Protein AF-A0AAW7KFJ4-F1 (afdb_monomer)

InterPro domains:
  IPR050893 Sugar Phosphotransferase System (PTS) [PTHR30181] (3-238)

pLDDT: mean 84.65, std 19.29, range [31.16, 98.75]

Structure (mmCIF, N/CA/C/O backbone):
data_AF-A0AAW7KFJ4-F1
#
_entry.id   AF-A0AAW7KFJ4-F1
#
loop_
_atom_site.group_PDB
_atom_site.id
_atom_site.type_symbol
_atom_site.label_atom_id
_atom_site.label_alt_id
_atom_site.label_comp_id
_atom_site.label_asym_id
_atom_site.label_entity_id
_atom_site.label_seq_id
_atom_site.pdbx_PDB_ins_code
_atom_site.Cartn_x
_atom_site.Cartn_y
_atom_site.Cartn_z
_atom_site.occupancy
_atom_site.B_iso_or_equiv
_atom_site.auth_seq_id
_atom_site.auth_comp_id
_atom_site.auth_asym_id
_atom_site.auth_atom_id
_atom_site.pdbx_PDB_model_num
ATOM 1 N N . GLY A 1 1 ? -29.624 30.827 4.873 1.00 72.31 1 GLY A N 1
ATOM 2 C CA . GLY A 1 1 ? -28.831 30.284 5.992 1.00 72.31 1 GLY A CA 1
ATOM 3 C C . GLY A 1 1 ? -29.587 29.202 6.742 1.00 72.31 1 GLY A C 1
ATOM 4 O O . GLY A 1 1 ? -29.337 28.035 6.487 1.00 72.31 1 GLY A O 1
ATOM 5 N N . GLY A 1 2 ? -30.541 29.572 7.608 1.00 89.62 2 GLY A N 1
ATOM 6 C CA . GLY A 1 2 ? -31.240 28.636 8.511 1.00 89.62 2 GLY A CA 1
ATOM 7 C C . GLY A 1 2 ? -31.952 27.457 7.836 1.00 89.62 2 GLY A C 1
ATOM 8 O O . GLY A 1 2 ? -31.728 26.326 8.234 1.00 89.62 2 GLY A O 1
ATOM 9 N N . LEU A 1 3 ? -32.720 27.687 6.763 1.00 86.44 3 LEU A N 1
ATOM 10 C CA . LEU A 1 3 ? -33.411 26.605 6.036 1.00 86.44 3 LEU A CA 1
ATOM 11 C C . LEU A 1 3 ? -32.452 25.569 5.423 1.00 86.44 3 LEU A C 1
ATOM 13 O O . LEU A 1 3 ? -32.723 24.376 5.487 1.00 86.44 3 LEU A O 1
ATOM 17 N N . LEU A 1 4 ? -31.313 26.014 4.880 1.00 85.81 4 LEU A N 1
ATOM 18 C CA . LEU A 1 4 ? -30.267 25.124 4.358 1.00 85.81 4 LEU A CA 1
ATOM 19 C C . LEU A 1 4 ? -29.581 24.336 5.483 1.00 85.81 4 LEU A C 1
ATOM 21 O O . LEU A 1 4 ? -29.295 23.158 5.310 1.00 85.81 4 LEU A O 1
ATOM 25 N N . CYS A 1 5 ? -29.369 24.962 6.646 1.00 88.75 5 CYS A N 1
ATOM 26 C CA . CYS A 1 5 ? -28.844 24.287 7.834 1.00 88.75 5 CYS A CA 1
ATOM 27 C C . CYS A 1 5 ? -29.819 23.211 8.346 1.00 88.75 5 CYS A C 1
ATOM 29 O O . CYS A 1 5 ? -29.424 22.065 8.544 1.00 88.75 5 CYS A O 1
ATOM 31 N N . CYS A 1 6 ? -31.109 23.541 8.468 1.00 89.25 6 CYS A N 1
ATOM 32 C CA . CYS A 1 6 ? -32.145 22.587 8.866 1.00 89.25 6 CYS A CA 1
ATOM 33 C C . CYS A 1 6 ? -32.259 21.422 7.877 1.00 89.25 6 CYS A C 1
ATOM 35 O O . CYS A 1 6 ? -32.354 20.277 8.304 1.00 89.25 6 CYS A O 1
ATOM 37 N N . PHE A 1 7 ? -32.199 21.690 6.570 1.00 90.69 7 PHE A N 1
ATOM 38 C CA . PHE A 1 7 ? -32.187 20.637 5.552 1.00 90.69 7 PHE A CA 1
ATOM 39 C C . PHE A 1 7 ? -30.945 19.740 5.670 1.00 90.69 7 PHE A C 1
ATOM 41 O O . PHE A 1 7 ? -31.055 18.516 5.619 1.00 90.69 7 PHE A O 1
ATOM 48 N N . GLY A 1 8 ? -29.769 20.334 5.890 1.00 88.25 8 GLY A N 1
ATOM 49 C CA . GLY A 1 8 ? -28.528 19.597 6.117 1.00 88.25 8 GLY A CA 1
ATOM 50 C C . GLY A 1 8 ? -28.616 18.644 7.312 1.00 88.25 8 GLY A C 1
ATOM 51 O O . GLY A 1 8 ? -28.279 17.473 7.181 1.00 88.25 8 GLY A O 1
ATOM 52 N N . ILE A 1 9 ? -29.126 19.113 8.451 1.00 88.88 9 ILE A N 1
ATOM 53 C CA . ILE A 1 9 ? -29.227 18.306 9.678 1.00 88.88 9 ILE A CA 1
ATOM 54 C C . ILE A 1 9 ? -30.335 17.249 9.579 1.00 88.88 9 ILE A C 1
ATOM 56 O O . ILE A 1 9 ? -30.145 16.127 10.029 1.00 88.88 9 ILE A O 1
ATOM 60 N N . LEU A 1 10 ? -31.493 17.585 9.004 1.00 91.25 10 LEU A N 1
ATOM 61 C CA . LEU A 1 10 ? -32.662 16.696 9.021 1.00 91.25 10 LEU A CA 1
ATOM 62 C C . LEU A 1 10 ? -32.694 15.688 7.871 1.00 91.25 10 LEU A C 1
ATOM 64 O O . LEU A 1 10 ? -33.361 14.666 7.992 1.00 91.25 10 LEU A O 1
ATOM 68 N N . VAL A 1 11 ? -32.023 15.976 6.753 1.00 90.12 11 VAL A N 1
ATOM 69 C CA . VAL A 1 11 ? -32.073 15.128 5.551 1.00 90.12 11 VAL A CA 1
ATOM 70 C C . VAL A 1 11 ? -30.692 14.605 5.195 1.00 90.12 11 VAL A C 1
ATOM 72 O O . VAL A 1 11 ? -30.512 13.398 5.056 1.00 90.12 11 VAL A O 1
ATOM 75 N N . VAL A 1 12 ? -29.699 15.486 5.064 1.00 89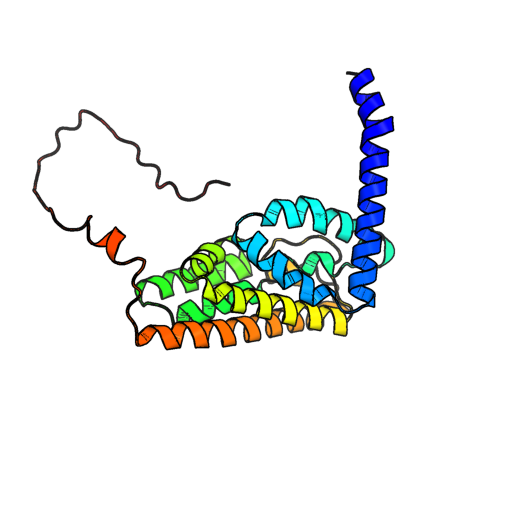.06 12 VAL A N 1
ATOM 76 C CA . VAL A 1 12 ? -28.373 15.080 4.571 1.00 89.06 12 VAL A CA 1
ATOM 77 C C . VAL A 1 12 ? -27.624 14.253 5.616 1.00 89.06 12 VAL A C 1
ATOM 79 O O . VAL A 1 12 ? -27.168 13.161 5.294 1.00 89.06 12 VAL A O 1
ATOM 82 N N . ALA A 1 13 ? -27.552 14.720 6.866 1.00 85.00 13 ALA A N 1
ATOM 83 C CA . ALA A 1 13 ? -26.854 14.024 7.947 1.00 85.00 13 ALA A CA 1
ATOM 84 C C . ALA A 1 13 ? -27.362 12.584 8.181 1.00 85.00 13 ALA A C 1
ATOM 86 O O . ALA A 1 13 ? -26.548 11.669 8.061 1.00 85.00 13 ALA A O 1
ATOM 87 N N . PRO A 1 14 ? -28.671 12.327 8.399 1.00 88.00 14 PRO A N 1
ATOM 88 C CA . PRO A 1 14 ? -29.154 10.960 8.606 1.00 88.00 14 PRO A CA 1
ATOM 89 C C . PRO A 1 14 ? -28.992 10.074 7.364 1.00 88.00 14 PRO A C 1
ATOM 91 O O . PRO A 1 14 ? -28.789 8.868 7.488 1.00 88.00 14 PRO A O 1
ATOM 94 N N . THR A 1 15 ? -29.035 10.652 6.157 1.00 86.25 15 THR A N 1
ATOM 95 C CA . THR A 1 15 ? -28.787 9.892 4.921 1.00 86.25 15 THR A CA 1
ATOM 96 C C . THR A 1 15 ? -27.331 9.431 4.840 1.00 86.25 15 THR A C 1
ATOM 98 O O . THR A 1 15 ? -27.071 8.269 4.535 1.00 86.25 15 THR A O 1
ATOM 101 N N . VAL A 1 16 ? -26.380 10.320 5.141 1.00 84.12 16 VAL A N 1
ATOM 102 C CA . VAL A 1 16 ? -24.945 9.995 5.152 1.00 84.12 16 VAL A CA 1
ATOM 103 C C . VAL A 1 16 ? -24.623 8.990 6.257 1.00 84.12 16 VAL A C 1
ATOM 105 O O . VAL A 1 16 ? -23.872 8.048 6.013 1.00 84.12 16 VAL A O 1
ATOM 108 N N . GLU A 1 17 ? -25.221 9.137 7.439 1.00 83.06 17 GLU A N 1
ATOM 109 C CA . GLU A 1 17 ? -25.043 8.214 8.565 1.00 83.06 17 GLU A CA 1
ATOM 110 C C . GLU A 1 17 ? -25.575 6.815 8.231 1.00 83.06 17 GLU A C 1
ATOM 112 O O . GLU A 1 17 ? -24.863 5.825 8.391 1.00 83.06 17 GLU A O 1
ATOM 117 N N . SER A 1 18 ? -26.779 6.724 7.653 1.00 84.31 18 SER A N 1
ATOM 118 C CA . SER A 1 18 ? -27.342 5.448 7.202 1.00 84.31 18 SER A CA 1
ATOM 119 C C . SER A 1 18 ? -26.484 4.791 6.117 1.00 84.31 18 SER A C 1
ATOM 121 O O . SER A 1 18 ? -26.198 3.596 6.200 1.00 84.31 18 SER A O 1
ATOM 123 N N . ALA A 1 19 ? -26.025 5.557 5.123 1.00 83.38 19 ALA A N 1
ATOM 124 C CA . ALA A 1 19 ? -25.144 5.045 4.075 1.00 83.38 19 ALA A CA 1
ATOM 125 C C . ALA A 1 19 ? -23.806 4.543 4.646 1.00 83.38 19 ALA A C 1
ATOM 127 O O . ALA A 1 19 ? -23.342 3.465 4.277 1.00 83.38 19 ALA A O 1
ATOM 128 N N . SER A 1 20 ? -23.216 5.292 5.580 1.00 79.44 20 SER A N 1
ATOM 129 C CA . SER A 1 20 ? -21.966 4.925 6.256 1.00 79.44 20 SER A CA 1
ATOM 130 C C . SER A 1 20 ? -22.129 3.651 7.079 1.00 79.44 20 SER A C 1
ATOM 132 O O . SER A 1 20 ? -21.286 2.763 6.994 1.00 79.44 20 SER A O 1
ATOM 134 N N . PHE A 1 21 ? -23.245 3.510 7.799 1.00 83.19 21 PHE A N 1
ATOM 135 C CA . PHE A 1 21 ? -23.566 2.294 8.542 1.00 83.19 21 PHE A CA 1
ATOM 136 C C . PHE A 1 21 ? -23.669 1.072 7.619 1.00 83.19 21 PHE A C 1
ATOM 138 O O . PHE A 1 21 ? -23.066 0.037 7.894 1.00 83.19 21 PHE A O 1
ATOM 145 N N . TRP A 1 22 ? -24.371 1.189 6.486 1.00 84.06 22 TRP A N 1
ATOM 146 C CA . TRP A 1 22 ? -24.462 0.105 5.500 1.00 84.06 22 TRP A CA 1
ATOM 147 C C . TRP A 1 22 ? -23.101 -0.283 4.919 1.00 84.06 22 TRP A C 1
ATOM 149 O O . TRP A 1 22 ? -22.792 -1.470 4.806 1.00 84.06 22 TRP A O 1
ATOM 159 N N . LEU A 1 23 ? -22.278 0.706 4.572 1.00 83.44 23 LEU A N 1
ATOM 160 C CA . LEU A 1 23 ? -20.928 0.481 4.059 1.00 83.44 23 LEU A CA 1
ATOM 161 C C . LEU A 1 23 ? -20.013 -0.154 5.109 1.00 83.44 23 LEU A C 1
ATOM 163 O O . LEU A 1 23 ? -19.218 -1.029 4.768 1.00 83.44 23 LEU A O 1
ATOM 167 N N . TYR A 1 24 ? -20.151 0.233 6.377 1.00 81.56 24 TYR A N 1
ATOM 168 C CA . TYR A 1 24 ? -19.439 -0.393 7.485 1.00 81.56 24 TYR A CA 1
ATOM 169 C C . TYR A 1 24 ? -19.829 -1.865 7.625 1.00 81.56 24 TYR A C 1
ATOM 171 O O . TYR A 1 24 ? -18.950 -2.719 7.622 1.00 81.56 24 TYR A O 1
ATOM 179 N N . GLN A 1 25 ? -21.126 -2.185 7.642 1.00 83.38 25 GLN A N 1
ATOM 180 C CA . GLN A 1 25 ? -21.595 -3.575 7.709 1.00 83.38 25 GLN A CA 1
ATOM 181 C C . GLN A 1 25 ? -21.095 -4.412 6.526 1.00 83.38 25 GLN A C 1
ATOM 183 O O . GLN A 1 25 ? -20.636 -5.540 6.703 1.00 83.38 25 GLN A O 1
ATOM 188 N N . PHE A 1 26 ? -21.126 -3.847 5.317 1.00 84.06 26 PHE A N 1
ATOM 189 C CA . PHE A 1 26 ? -20.580 -4.501 4.130 1.00 84.06 26 PHE A CA 1
ATOM 190 C C . PHE A 1 26 ? -19.070 -4.744 4.247 1.00 84.06 26 PHE A C 1
ATOM 192 O O . PHE A 1 26 ? -18.590 -5.835 3.941 1.00 84.06 26 PHE A O 1
ATOM 199 N N . SER A 1 27 ? -18.323 -3.746 4.723 1.00 80.31 27 SER A N 1
ATOM 200 C CA . SER A 1 27 ? -16.894 -3.880 4.981 1.00 80.31 27 SER A CA 1
ATOM 201 C C . SER A 1 27 ? -16.626 -4.974 6.010 1.00 80.31 27 SER A C 1
ATOM 203 O O . SER A 1 27 ? -15.828 -5.861 5.731 1.00 80.31 27 SER A O 1
ATOM 205 N N . SER A 1 28 ? -17.306 -4.955 7.159 1.00 80.88 28 SER A N 1
ATOM 206 C CA . SER A 1 28 ? -17.180 -5.960 8.221 1.00 80.88 28 SER A CA 1
ATOM 207 C C . SER A 1 28 ? -17.441 -7.372 7.700 1.00 80.88 28 SER A C 1
ATOM 209 O O . SER A 1 28 ? -16.627 -8.265 7.929 1.00 80.88 28 SER A O 1
ATOM 211 N N . TRP A 1 29 ? -18.484 -7.554 6.886 1.00 87.50 29 TRP A N 1
ATOM 212 C CA . TRP A 1 29 ? -18.754 -8.826 6.215 1.00 87.50 29 TRP A CA 1
ATOM 213 C C . TRP A 1 29 ? -17.596 -9.279 5.308 1.00 87.50 29 TRP A C 1
ATOM 215 O O . TRP A 1 29 ? -17.225 -10.453 5.330 1.00 87.50 29 TRP A O 1
ATOM 225 N N . LEU A 1 30 ? -16.969 -8.372 4.545 1.00 85.88 30 LEU A N 1
ATOM 226 C CA . LEU A 1 30 ? -15.784 -8.706 3.738 1.00 85.88 30 LEU A CA 1
ATOM 227 C C . LEU A 1 30 ? -14.597 -9.149 4.601 1.00 85.88 30 LEU A C 1
ATOM 229 O O . LEU A 1 30 ? -13.824 -10.011 4.171 1.00 85.88 30 LEU A O 1
ATOM 233 N N . ILE A 1 31 ? -14.431 -8.562 5.791 1.00 82.25 31 ILE A N 1
ATOM 234 C CA . ILE A 1 31 ? -13.374 -8.955 6.730 1.00 82.25 31 ILE A CA 1
ATOM 235 C C . ILE A 1 31 ? -13.638 -10.372 7.232 1.00 82.25 31 ILE A C 1
ATOM 237 O O . ILE A 1 31 ? -12.771 -11.232 7.091 1.00 82.25 31 ILE A O 1
ATOM 241 N N . GLU A 1 32 ? -14.838 -10.620 7.757 1.00 82.31 32 GLU A N 1
ATOM 242 C CA . GLU A 1 32 ? -15.250 -11.912 8.319 1.00 82.31 32 GLU A CA 1
ATOM 243 C C . GLU A 1 32 ? -15.194 -13.036 7.278 1.00 82.31 32 GLU A C 1
ATOM 245 O O . GLU A 1 32 ? -14.750 -14.147 7.569 1.00 82.31 32 GLU A O 1
ATOM 250 N N . ALA A 1 33 ? -15.571 -12.735 6.035 1.00 86.38 33 ALA A N 1
ATOM 251 C CA . ALA A 1 33 ? -15.503 -13.673 4.922 1.00 86.38 33 ALA A CA 1
ATOM 252 C C . ALA A 1 33 ? -14.081 -13.855 4.343 1.00 86.38 33 ALA A C 1
ATOM 254 O O . ALA A 1 33 ? -13.906 -14.643 3.415 1.00 86.38 33 ALA A O 1
ATOM 255 N N . ASN A 1 34 ? -13.060 -13.151 4.857 1.00 84.44 34 ASN A N 1
ATOM 256 C CA . ASN A 1 34 ? -11.692 -13.114 4.314 1.00 84.44 34 ASN A CA 1
ATOM 257 C C . ASN A 1 34 ? -11.617 -12.683 2.832 1.00 84.44 34 ASN A C 1
ATOM 259 O O . ASN A 1 34 ? -10.739 -13.108 2.080 1.00 84.44 34 ASN A O 1
ATOM 263 N N . LEU A 1 35 ? -12.543 -11.822 2.404 1.00 90.38 35 LEU A N 1
ATOM 264 C CA . LEU A 1 35 ? -12.660 -11.337 1.025 1.00 90.38 35 LEU A CA 1
ATOM 265 C C . LEU A 1 35 ? -12.017 -9.962 0.807 1.00 90.38 35 LEU A C 1
ATOM 267 O O . LEU A 1 35 ? -11.867 -9.544 -0.340 1.00 90.38 35 LEU A O 1
ATOM 271 N N . LEU A 1 36 ? -11.581 -9.278 1.872 1.00 90.94 36 LEU A N 1
ATOM 272 C CA . LEU A 1 36 ? -10.839 -8.010 1.793 1.00 90.94 36 LEU A CA 1
ATOM 273 C C . LEU A 1 36 ? -9.692 -7.997 0.763 1.00 90.94 36 LEU A C 1
ATOM 275 O O . LEU A 1 36 ? -9.564 -6.992 0.065 1.00 90.94 36 LEU A O 1
ATOM 279 N N . PRO A 1 37 ? -8.880 -9.061 0.588 1.00 94.19 37 PRO A N 1
ATOM 280 C CA . PRO A 1 37 ? -7.808 -9.051 -0.395 1.00 94.19 37 PRO A CA 1
ATOM 281 C C . PRO A 1 37 ? -8.355 -8.815 -1.805 1.00 94.19 37 PRO A C 1
ATOM 283 O O . PRO A 1 37 ? -7.764 -8.060 -2.568 1.00 94.19 37 PRO A O 1
ATOM 286 N N . LEU A 1 38 ? -9.529 -9.363 -2.138 1.00 93.75 38 LEU A N 1
ATOM 287 C CA . LEU A 1 38 ? -10.139 -9.225 -3.464 1.00 93.75 38 LEU A CA 1
ATOM 288 C C . LEU A 1 38 ? -10.518 -7.780 -3.808 1.00 93.75 38 LEU A C 1
ATOM 290 O O . LEU A 1 38 ? -10.589 -7.440 -4.988 1.00 93.75 38 LEU A O 1
ATOM 294 N N . VAL A 1 39 ? -10.695 -6.908 -2.811 1.00 92.25 39 VAL A N 1
ATOM 295 C CA . VAL A 1 39 ? -10.961 -5.478 -3.032 1.00 92.25 39 VAL A CA 1
ATOM 296 C C . VAL A 1 39 ? -9.831 -4.824 -3.836 1.00 92.25 39 VAL A C 1
ATOM 298 O O . VAL A 1 39 ? -10.093 -3.928 -4.640 1.00 92.25 39 VAL A O 1
ATOM 301 N N . HIS A 1 40 ? -8.590 -5.317 -3.723 1.00 96.06 40 HIS A N 1
ATOM 302 C CA . HIS A 1 40 ? -7.440 -4.792 -4.470 1.00 96.06 40 HIS A CA 1
ATOM 303 C C . HIS A 1 40 ? -7.548 -4.943 -5.986 1.00 96.06 40 HIS A C 1
ATOM 305 O O . HIS A 1 40 ? -6.915 -4.170 -6.701 1.00 96.06 40 HIS A O 1
ATOM 311 N N . VAL A 1 41 ? -8.392 -5.852 -6.488 1.00 96.00 41 VAL A N 1
ATOM 312 C CA . VAL A 1 41 ? -8.680 -5.961 -7.928 1.00 96.00 41 VAL A CA 1
ATOM 313 C C . VAL A 1 41 ? -9.253 -4.653 -8.480 1.00 96.00 41 VAL A C 1
ATOM 315 O O . VAL A 1 41 ? -8.976 -4.308 -9.625 1.00 96.00 41 VAL A O 1
ATOM 318 N N . PHE A 1 42 ? -9.998 -3.901 -7.665 1.00 93.69 42 PHE A N 1
ATOM 319 C CA . PHE A 1 42 ? -10.554 -2.597 -8.036 1.00 93.69 42 PHE A CA 1
ATOM 320 C C . PHE A 1 42 ? -9.785 -1.433 -7.410 1.00 93.69 42 PHE A C 1
ATOM 322 O O . PHE A 1 42 ? -9.541 -0.429 -8.078 1.00 93.69 42 PHE A O 1
ATOM 329 N N . LEU A 1 43 ? -9.372 -1.571 -6.148 1.00 94.69 43 LEU A N 1
ATOM 330 C CA . LEU A 1 43 ? -8.703 -0.507 -5.399 1.00 94.69 43 LEU A CA 1
ATOM 331 C C . LEU A 1 43 ? -7.377 -0.106 -6.051 1.00 94.69 43 LEU A C 1
ATOM 333 O O . LEU A 1 43 ? -7.131 1.085 -6.221 1.00 94.69 43 LEU A O 1
ATOM 337 N N . GLU A 1 44 ? -6.541 -1.066 -6.460 1.00 96.88 44 GLU A N 1
ATOM 338 C CA . GLU A 1 44 ? -5.228 -0.752 -7.040 1.00 96.88 44 GLU A CA 1
ATOM 339 C C . GLU A 1 44 ? -5.342 -0.039 -8.400 1.00 96.88 44 GLU A C 1
ATOM 341 O O . GLU A 1 44 ? -4.704 1.006 -8.561 1.00 96.88 44 GLU A O 1
ATOM 346 N N . PRO A 1 45 ? -6.186 -0.493 -9.356 1.00 95.56 45 PRO A N 1
ATOM 347 C CA . PRO A 1 45 ? -6.434 0.262 -10.579 1.00 95.56 45 PRO A CA 1
ATOM 348 C C . PRO A 1 45 ? -6.947 1.679 -10.348 1.00 95.56 45 PRO A C 1
ATOM 350 O O . PRO A 1 45 ? -6.400 2.625 -10.909 1.00 95.56 45 PRO A O 1
ATOM 353 N N . LEU A 1 46 ? -7.968 1.844 -9.507 1.00 96.19 46 LEU A N 1
ATOM 354 C CA . LEU A 1 46 ? -8.555 3.156 -9.245 1.00 96.19 46 LEU A CA 1
ATOM 355 C C . LEU A 1 46 ? -7.552 4.108 -8.583 1.00 96.19 46 LEU A C 1
ATOM 357 O O . LEU A 1 46 ? -7.462 5.269 -8.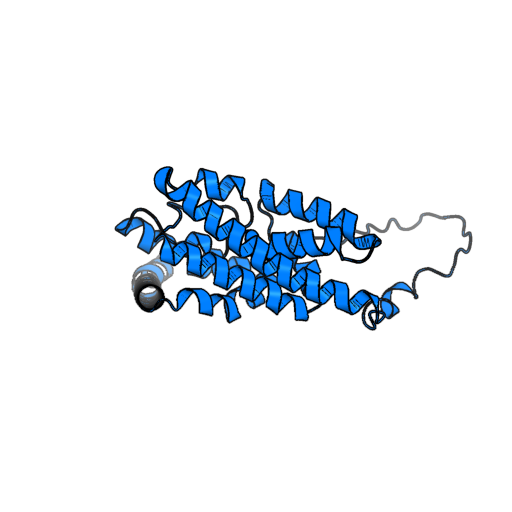977 1.00 96.19 46 LEU A O 1
ATOM 361 N N . LYS A 1 47 ? -6.754 3.611 -7.632 1.00 94.88 47 LYS A N 1
ATOM 362 C CA . LYS A 1 47 ? -5.698 4.384 -6.968 1.00 94.88 47 LYS A CA 1
ATOM 363 C C . LYS A 1 47 ? -4.695 4.950 -7.976 1.00 94.88 47 LYS A C 1
ATOM 365 O O . LYS A 1 47 ? -4.471 6.157 -7.986 1.00 94.88 47 LYS A O 1
ATOM 370 N N . VAL A 1 48 ? -4.152 4.099 -8.852 1.00 95.88 48 VAL A N 1
ATOM 371 C CA . VAL A 1 48 ? -3.185 4.495 -9.896 1.00 95.88 48 VAL A CA 1
ATOM 372 C C . VAL A 1 48 ? -3.817 5.407 -10.953 1.00 95.88 48 VAL A C 1
ATOM 374 O O . VAL A 1 48 ? -3.134 6.257 -11.517 1.00 95.88 48 VAL A O 1
ATOM 377 N N . LEU A 1 49 ? -5.125 5.279 -11.196 1.00 94.88 49 LEU A N 1
ATOM 378 C CA . LEU A 1 49 ? -5.915 6.196 -12.026 1.00 94.88 49 LEU A CA 1
ATOM 379 C C . LEU A 1 49 ? -6.317 7.488 -11.289 1.00 94.88 49 LEU A C 1
ATOM 381 O O . LEU A 1 49 ? -7.226 8.185 -11.730 1.00 94.88 49 LEU A O 1
ATOM 385 N N . PHE A 1 50 ? -5.631 7.822 -10.192 1.00 93.81 50 PHE A N 1
ATOM 386 C CA . PHE A 1 50 ? -5.794 9.057 -9.420 1.00 93.81 50 PHE A CA 1
ATOM 387 C C . PHE A 1 50 ? -7.137 9.205 -8.680 1.00 93.81 50 PHE A C 1
ATOM 389 O O . PHE A 1 50 ? -7.479 10.293 -8.226 1.00 93.81 50 PHE A O 1
ATOM 396 N N . PHE A 1 51 ? -7.874 8.110 -8.458 1.00 93.44 51 PHE A N 1
ATOM 397 C CA . PHE A 1 51 ? -9.046 8.096 -7.566 1.00 93.44 51 PHE A CA 1
ATOM 398 C C . PHE A 1 51 ? -8.678 7.844 -6.090 1.00 93.44 51 PHE A C 1
ATOM 400 O O . PHE A 1 51 ? -9.564 7.619 -5.264 1.00 93.44 51 PHE A O 1
ATOM 407 N N . ASN A 1 52 ? -7.387 7.887 -5.744 1.00 93.19 52 ASN A N 1
ATOM 408 C CA . ASN A 1 52 ? -6.872 7.633 -4.393 1.00 93.19 52 ASN A CA 1
ATOM 409 C C . ASN A 1 52 ? -7.529 8.530 -3.331 1.00 93.19 52 ASN A C 1
ATOM 411 O O . ASN A 1 52 ? -8.054 8.010 -2.356 1.00 93.19 52 ASN A O 1
ATOM 415 N N . ASN A 1 53 ? -7.641 9.839 -3.569 1.00 91.50 53 ASN A N 1
ATOM 416 C CA . ASN A 1 53 ? -8.240 10.783 -2.626 1.00 91.50 53 ASN A CA 1
ATOM 417 C C . ASN A 1 53 ? -9.720 10.485 -2.365 1.00 91.50 53 ASN A C 1
ATOM 419 O O . ASN A 1 53 ? -10.174 10.531 -1.222 1.00 91.50 53 ASN A O 1
ATOM 423 N N . ALA A 1 54 ? -10.471 10.135 -3.414 1.00 90.31 54 ALA A N 1
ATOM 424 C CA . ALA A 1 54 ? -11.878 9.766 -3.285 1.00 90.31 54 ALA A CA 1
ATOM 4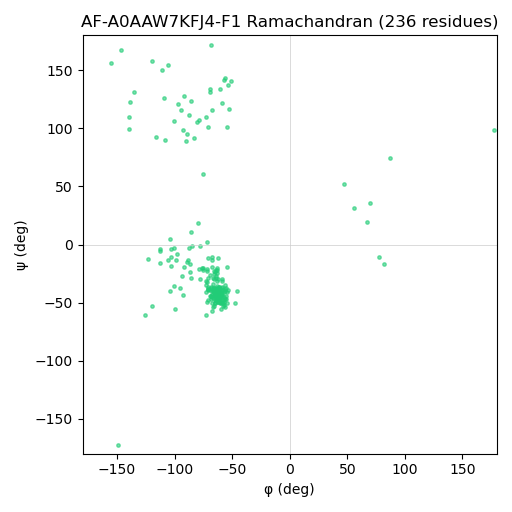25 C C . ALA A 1 54 ? -12.044 8.463 -2.489 1.00 90.31 54 ALA A C 1
ATOM 427 O O . ALA A 1 54 ? -12.917 8.368 -1.631 1.00 90.31 54 A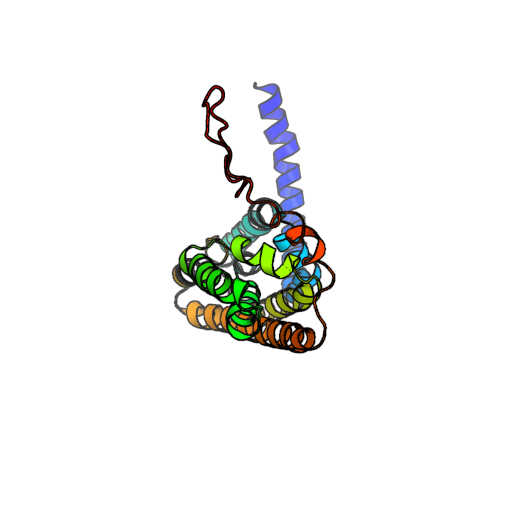LA A O 1
ATOM 428 N N . ILE A 1 55 ? -11.180 7.475 -2.733 1.00 90.69 55 ILE A N 1
ATOM 429 C CA . ILE A 1 55 ? -11.182 6.207 -1.998 1.00 90.69 55 ILE A CA 1
ATOM 430 C C . ILE A 1 55 ? -10.767 6.431 -0.543 1.00 90.69 55 ILE A C 1
ATOM 432 O O . ILE A 1 55 ? -11.459 5.991 0.371 1.00 90.69 55 ILE A O 1
ATOM 436 N N . ASN A 1 56 ? -9.655 7.119 -0.312 1.00 92.19 56 ASN A N 1
ATOM 437 C CA . ASN A 1 56 ? -9.068 7.261 1.008 1.00 92.19 56 ASN A CA 1
ATOM 438 C C . ASN A 1 56 ? -9.896 8.207 1.887 1.00 92.19 56 ASN A C 1
ATOM 440 O O . ASN A 1 56 ? -10.455 7.778 2.895 1.00 92.19 56 ASN A O 1
ATOM 444 N N . HIS A 1 57 ? -10.052 9.470 1.492 1.00 89.94 57 HIS A N 1
ATOM 445 C CA . HIS A 1 57 ? -10.772 10.459 2.297 1.00 89.94 57 HIS A CA 1
ATOM 446 C C . HIS A 1 57 ? -12.294 10.323 2.206 1.00 89.94 57 HIS A C 1
ATOM 448 O O . HIS A 1 57 ? -12.987 10.648 3.167 1.00 89.94 57 HIS A O 1
ATOM 454 N N . GLY A 1 58 ? -12.820 9.842 1.075 1.00 85.19 58 GLY A N 1
ATOM 455 C CA . GLY A 1 58 ? -14.263 9.718 0.858 1.00 85.19 58 GLY A CA 1
ATOM 456 C C . GLY A 1 58 ? -14.885 8.427 1.394 1.00 85.19 58 GLY A C 1
ATOM 457 O O . GLY A 1 58 ? -16.056 8.446 1.763 1.00 85.19 58 GLY A O 1
ATOM 458 N N . LEU A 1 59 ? -14.132 7.321 1.455 1.00 88.25 59 LEU A N 1
ATOM 459 C CA . LEU A 1 59 ? -14.668 6.010 1.840 1.00 88.25 59 LEU A CA 1
ATOM 460 C C . LEU A 1 59 ? -13.901 5.368 3.002 1.00 88.25 59 LEU A C 1
ATOM 462 O O . LEU A 1 59 ? -14.483 5.099 4.051 1.00 88.25 59 LEU A O 1
ATOM 466 N N . LEU A 1 60 ? -12.602 5.112 2.838 1.00 92.12 60 LEU A N 1
ATOM 467 C CA . LEU A 1 60 ? -11.836 4.300 3.789 1.00 92.12 60 LEU A CA 1
ATOM 468 C C . LEU A 1 60 ? -11.598 5.003 5.123 1.00 92.12 60 LEU A C 1
ATOM 470 O O . LEU A 1 60 ? -11.658 4.355 6.163 1.00 92.12 60 LEU A O 1
ATOM 474 N N . THR A 1 61 ? -11.343 6.311 5.114 1.00 92.94 61 THR A N 1
ATOM 475 C CA . THR A 1 61 ? -11.077 7.074 6.337 1.00 92.94 61 THR A CA 1
ATOM 476 C C . THR A 1 61 ? -12.309 7.126 7.249 1.00 92.94 61 THR A C 1
ATOM 478 O O . THR A 1 61 ? -12.173 6.720 8.403 1.00 92.94 61 THR A O 1
ATOM 481 N N . PRO A 1 62 ? -13.511 7.539 6.787 1.00 90.56 62 PRO A N 1
ATOM 482 C CA . PRO A 1 62 ? -14.717 7.507 7.620 1.00 90.56 62 PRO A CA 1
ATOM 483 C C . PRO A 1 62 ? -15.036 6.114 8.178 1.00 90.56 62 PRO A C 1
ATOM 485 O O . PRO A 1 62 ? -15.243 5.966 9.380 1.00 90.56 62 PRO A O 1
ATOM 488 N N . LEU A 1 63 ? -15.001 5.076 7.334 1.00 88.81 63 LEU A N 1
ATOM 489 C CA . LEU A 1 63 ? -15.261 3.696 7.764 1.00 88.81 63 LEU A CA 1
ATOM 490 C C . LEU A 1 63 ? -14.194 3.172 8.730 1.00 88.81 63 LEU A C 1
ATOM 492 O O . LEU A 1 63 ? -14.490 2.432 9.667 1.00 88.81 63 LEU A O 1
ATOM 496 N N . GLY A 1 64 ? -12.938 3.553 8.500 1.00 92.19 64 GLY A N 1
ATOM 497 C CA . GLY A 1 64 ? -11.819 3.191 9.351 1.00 92.19 64 GLY A CA 1
ATOM 498 C C . GLY A 1 64 ? -11.911 3.838 10.726 1.00 92.19 64 GLY A C 1
ATOM 499 O O . GLY A 1 64 ? -11.630 3.166 11.714 1.00 92.19 64 GLY A O 1
ATOM 500 N N . LEU A 1 65 ? -12.346 5.100 10.800 1.00 92.19 65 LEU A N 1
ATOM 501 C CA . LEU A 1 65 ? -12.583 5.806 12.061 1.00 92.19 65 LEU A CA 1
ATOM 502 C C . LEU A 1 65 ? -13.725 5.168 12.851 1.00 92.19 65 LEU A C 1
ATOM 504 O O . LEU A 1 65 ? -13.565 4.942 14.049 1.00 92.19 65 LEU A O 1
ATOM 508 N N . GLU A 1 66 ? -14.825 4.816 12.183 1.00 88.31 66 GLU A N 1
ATOM 509 C CA . GLU A 1 66 ? -15.942 4.105 12.813 1.00 88.31 66 GLU A CA 1
ATOM 510 C C . GLU A 1 66 ? -15.463 2.776 13.414 1.00 88.31 66 GLU A C 1
ATOM 512 O O . GLU A 1 66 ? -15.644 2.525 14.604 1.00 88.31 66 GLU A O 1
ATOM 517 N N . GLY A 1 67 ? -14.737 1.971 12.631 1.00 85.50 67 GLY A N 1
ATOM 518 C CA . GLY A 1 67 ? -14.162 0.715 13.113 1.00 85.50 67 GLY A CA 1
ATOM 519 C C . GLY A 1 67 ? -13.181 0.910 14.271 1.00 85.50 67 GLY A C 1
ATOM 520 O O . GLY A 1 67 ? -13.332 0.288 15.319 1.00 85.50 67 GLY A O 1
ATOM 521 N N . ALA A 1 68 ? -12.217 1.823 14.126 1.00 90.75 68 ALA A N 1
ATOM 522 C CA . ALA A 1 68 ? -11.206 2.087 15.146 1.00 90.75 68 ALA A CA 1
ATOM 523 C C . ALA A 1 68 ? -11.801 2.646 16.448 1.00 90.75 68 ALA A C 1
ATOM 525 O O . ALA A 1 68 ? -11.235 2.406 17.512 1.00 90.75 68 ALA A O 1
ATOM 526 N N . SER A 1 69 ? -12.946 3.334 16.400 1.00 89.50 69 SER A N 1
ATOM 527 C CA . SER A 1 69 ? -13.642 3.790 17.609 1.00 89.50 69 SER A CA 1
ATOM 528 C C . SER A 1 69 ? -14.144 2.628 18.478 1.00 89.50 69 SER A C 1
ATOM 530 O O . SER A 1 69 ? -14.203 2.753 19.700 1.00 89.50 69 SER A O 1
ATOM 532 N N . GLN A 1 70 ? -14.445 1.483 17.857 1.00 85.44 70 GLN A N 1
ATOM 533 C CA . GLN A 1 70 ? -14.977 0.293 18.521 1.00 85.44 70 GLN A CA 1
ATOM 534 C C . GLN A 1 70 ? -13.871 -0.705 18.896 1.00 85.44 70 GLN A C 1
ATOM 536 O O . GLN A 1 70 ? -13.930 -1.325 19.955 1.00 85.44 70 GLN A O 1
ATOM 541 N N . THR A 1 71 ? -12.851 -0.859 18.045 1.00 86.00 71 THR A N 1
ATOM 542 C CA . THR A 1 71 ? -11.803 -1.891 18.179 1.00 86.00 71 THR A CA 1
ATOM 543 C C . THR A 1 71 ? -10.410 -1.339 18.501 1.00 86.00 71 THR A C 1
ATOM 545 O O . THR A 1 71 ? -9.471 -2.115 18.668 1.00 86.00 71 THR A O 1
ATOM 548 N N . GLY A 1 72 ? -10.233 -0.014 18.559 1.00 90.25 72 GLY A N 1
ATOM 549 C CA . GLY A 1 72 ? -8.951 0.671 18.801 1.00 90.25 72 GLY A CA 1
ATOM 550 C C . GLY A 1 72 ? -8.006 0.746 17.590 1.00 90.25 72 GLY A C 1
ATOM 551 O O . GLY A 1 72 ? -7.004 1.466 17.619 1.00 90.25 72 GLY A O 1
ATOM 552 N N . GLN A 1 73 ? -8.313 0.015 16.517 1.00 92.62 73 GLN A N 1
ATOM 553 C CA . GLN A 1 73 ? -7.552 -0.011 15.269 1.00 92.62 73 GLN A CA 1
ATOM 554 C C . GLN A 1 73 ? -8.432 -0.429 14.090 1.00 92.62 73 GLN A C 1
ATOM 556 O O . GLN A 1 73 ? -9.404 -1.159 14.267 1.00 92.62 73 GLN A O 1
ATOM 561 N N . SER A 1 74 ? -8.058 -0.041 12.872 1.00 94.06 74 SER A N 1
ATOM 562 C CA . SER A 1 74 ? -8.739 -0.480 11.655 1.00 94.06 74 SER A CA 1
ATOM 563 C C . SER A 1 74 ? -7.765 -0.886 10.555 1.00 94.06 74 SER A C 1
ATOM 565 O O . SER A 1 74 ? -6.834 -0.153 10.213 1.00 94.06 74 SER A O 1
ATOM 567 N N . ILE A 1 75 ? -8.011 -2.062 9.971 1.00 95.00 75 ILE A N 1
ATOM 568 C CA . ILE A 1 75 ? -7.304 -2.561 8.784 1.00 95.00 75 ILE A CA 1
ATOM 569 C C . ILE A 1 75 ? -7.583 -1.696 7.547 1.00 95.00 75 ILE A C 1
ATOM 571 O O . ILE A 1 75 ? -6.758 -1.636 6.638 1.00 95.00 75 ILE A O 1
ATOM 575 N N . LEU A 1 76 ? -8.710 -0.973 7.517 1.00 94.12 76 LEU A N 1
ATOM 576 C CA . LEU A 1 76 ? -9.089 -0.122 6.384 1.00 94.12 76 LEU A CA 1
ATOM 577 C C . LEU A 1 76 ? -8.079 0.999 6.137 1.00 94.12 76 LEU A C 1
ATOM 579 O O . LEU A 1 76 ? -7.843 1.367 4.988 1.00 94.12 76 LEU A O 1
ATOM 583 N N . PHE A 1 77 ? -7.410 1.471 7.192 1.00 95.75 77 PHE A N 1
ATOM 584 C CA . PHE A 1 77 ? -6.329 2.443 7.065 1.00 95.75 77 PHE A CA 1
ATOM 585 C C . PHE A 1 77 ? -5.088 1.878 6.367 1.00 95.75 77 PHE A C 1
ATOM 587 O O . PHE A 1 77 ? -4.285 2.663 5.878 1.00 95.75 77 PHE A O 1
ATOM 594 N N . LEU A 1 78 ? -4.916 0.553 6.293 1.00 96.56 78 LEU A N 1
ATOM 595 C CA . LEU A 1 78 ? -3.778 -0.100 5.633 1.00 96.56 78 LEU A CA 1
ATOM 596 C C . LEU A 1 78 ? -4.036 -0.445 4.162 1.00 96.56 78 LEU A C 1
ATOM 598 O O . LEU A 1 78 ? -3.072 -0.642 3.424 1.00 96.56 78 LEU A O 1
ATOM 602 N N . LEU A 1 79 ? -5.297 -0.515 3.717 1.00 94.56 79 LEU A N 1
ATOM 603 C CA . LEU A 1 79 ? -5.628 -0.962 2.354 1.00 94.56 79 LEU A CA 1
ATOM 604 C C . LEU A 1 79 ? -5.022 -0.061 1.277 1.00 94.56 79 LEU A C 1
ATOM 606 O O . LEU A 1 79 ? -4.534 -0.528 0.252 1.00 94.56 79 LEU A O 1
ATOM 610 N N . GLU A 1 80 ? -5.052 1.243 1.512 1.00 93.50 80 GLU A N 1
ATOM 611 C CA . GLU A 1 80 ? -4.613 2.237 0.538 1.00 93.50 80 GLU A CA 1
ATOM 612 C C . GLU A 1 80 ? -3.199 2.747 0.845 1.00 93.50 80 GLU A C 1
ATOM 614 O O . GLU A 1 80 ? -2.378 2.908 -0.066 1.00 93.50 80 GLU A O 1
ATOM 619 N N . THR A 1 81 ? -2.877 2.873 2.138 1.00 94.88 81 THR A N 1
ATOM 620 C CA . THR A 1 81 ? -1.604 3.431 2.600 1.00 94.88 81 THR A CA 1
ATOM 621 C C . THR A 1 81 ? -0.423 2.480 2.444 1.00 94.88 81 THR A C 1
ATOM 623 O O . THR A 1 81 ? 0.710 2.954 2.379 1.00 94.88 81 THR A O 1
ATOM 626 N N . ASN A 1 82 ? -0.647 1.163 2.354 1.00 97.56 82 ASN A N 1
ATOM 627 C CA . ASN A 1 82 ? 0.421 0.170 2.239 1.00 97.56 82 ASN A CA 1
ATOM 628 C C . ASN A 1 82 ? 1.393 0.506 1.078 1.00 97.56 82 ASN A C 1
ATOM 630 O O . ASN A 1 82 ? 0.993 0.471 -0.089 1.00 97.56 82 ASN A O 1
ATOM 634 N N . PRO A 1 83 ? 2.686 0.789 1.359 1.00 97.94 83 PRO A N 1
ATOM 635 C CA . PRO A 1 83 ? 3.659 1.133 0.325 1.00 97.94 83 PRO A CA 1
ATOM 636 C C . PRO A 1 83 ? 4.141 -0.054 -0.497 1.00 97.94 83 PRO A C 1
ATOM 638 O O . PRO A 1 83 ? 4.679 0.149 -1.585 1.00 97.94 83 PRO A O 1
ATOM 641 N N . GLY A 1 84 ? 3.986 -1.276 0.018 1.00 98.25 84 GLY A N 1
ATOM 642 C CA . GLY A 1 84 ? 4.540 -2.494 -0.563 1.00 98.25 84 GLY A CA 1
ATOM 643 C C . GLY A 1 84 ? 4.302 -2.631 -2.070 1.00 98.25 84 GLY A C 1
ATOM 644 O O . GLY A 1 84 ? 5.281 -2.810 -2.800 1.00 98.25 84 GLY A O 1
ATOM 645 N N . PRO A 1 85 ? 3.066 -2.463 -2.585 1.00 98.44 85 PRO A N 1
ATOM 646 C CA . PRO A 1 85 ? 2.784 -2.642 -4.003 1.00 98.44 85 PRO A CA 1
ATOM 647 C C . PRO A 1 85 ? 3.586 -1.675 -4.881 1.00 98.44 85 PRO A C 1
ATOM 649 O O . PRO A 1 85 ? 4.260 -2.108 -5.816 1.00 98.44 85 PRO A O 1
ATOM 652 N N . GLY A 1 86 ? 3.569 -0.381 -4.550 1.00 97.75 86 GLY A N 1
ATOM 653 C CA . GLY A 1 86 ? 4.263 0.654 -5.319 1.00 97.75 86 GLY A CA 1
ATOM 654 C C . GLY A 1 86 ? 5.782 0.547 -5.220 1.00 97.75 86 GLY A C 1
ATOM 655 O O . GLY A 1 86 ? 6.474 0.557 -6.236 1.00 97.75 86 GLY A O 1
ATOM 656 N N . VAL A 1 87 ? 6.308 0.330 -4.012 1.00 98.38 87 VAL A N 1
ATOM 657 C CA . VAL A 1 87 ? 7.749 0.140 -3.786 1.00 98.38 87 VAL A CA 1
ATOM 658 C C . VAL A 1 87 ? 8.263 -1.097 -4.522 1.00 98.38 87 VAL A C 1
ATOM 660 O O . VAL A 1 87 ? 9.350 -1.057 -5.096 1.00 98.38 87 VAL A O 1
ATOM 663 N N . GLY A 1 88 ? 7.478 -2.177 -4.585 1.00 98.44 88 GLY A N 1
ATOM 664 C CA . GLY A 1 88 ? 7.832 -3.368 -5.356 1.00 98.44 88 GLY A CA 1
ATOM 665 C C . GLY A 1 88 ? 8.024 -3.065 -6.845 1.00 98.44 88 GLY A C 1
ATOM 666 O O . GLY A 1 88 ? 9.023 -3.482 -7.437 1.00 98.44 88 GLY A O 1
ATOM 667 N N . VAL A 1 89 ? 7.127 -2.265 -7.433 1.00 98.38 89 VAL A N 1
ATOM 668 C CA . VAL A 1 89 ? 7.252 -1.797 -8.823 1.00 98.38 89 VAL A CA 1
ATOM 669 C C . VAL A 1 89 ? 8.478 -0.903 -8.994 1.00 98.38 89 VAL A C 1
ATOM 671 O O . VAL A 1 89 ? 9.280 -1.132 -9.900 1.00 98.38 89 VAL A O 1
ATOM 674 N N . LEU A 1 90 ? 8.671 0.085 -8.119 1.00 98.12 90 LEU A N 1
ATOM 675 C CA . LEU A 1 90 ? 9.789 1.025 -8.222 1.00 98.12 90 LEU A CA 1
ATOM 676 C C . LEU A 1 90 ? 11.149 0.327 -8.114 1.00 98.12 90 LEU A C 1
ATOM 678 O O . LEU A 1 90 ? 12.040 0.571 -8.930 1.00 98.12 90 LEU A O 1
ATOM 682 N N . VAL A 1 91 ? 11.306 -0.606 -7.173 1.00 98.12 91 VAL A N 1
ATOM 683 C CA . VAL A 1 91 ? 12.537 -1.396 -7.038 1.00 98.12 91 VAL A CA 1
ATOM 684 C C . VAL A 1 91 ? 12.725 -2.329 -8.241 1.00 98.12 91 VAL A C 1
ATOM 686 O O . VAL A 1 91 ? 13.852 -2.523 -8.706 1.00 98.12 91 VAL A O 1
ATOM 689 N N . ALA A 1 92 ? 11.645 -2.857 -8.827 1.00 97.81 92 ALA A N 1
ATOM 690 C CA . ALA A 1 92 ? 11.736 -3.617 -10.072 1.00 97.81 92 ALA A CA 1
ATOM 691 C C . ALA A 1 92 ? 12.228 -2.748 -11.242 1.00 97.81 92 ALA A C 1
ATOM 693 O O . ALA A 1 92 ? 13.080 -3.201 -12.008 1.00 97.81 92 ALA A O 1
ATOM 694 N N . PHE A 1 93 ? 11.783 -1.493 -11.353 1.00 96.25 93 PHE A N 1
ATOM 695 C CA . PHE A 1 93 ? 12.319 -0.540 -12.332 1.00 96.25 93 PHE A CA 1
ATOM 696 C C . PHE A 1 93 ? 13.773 -0.171 -12.059 1.00 96.25 93 PHE A C 1
ATOM 698 O O . PHE A 1 93 ? 14.571 -0.144 -12.995 1.00 96.25 93 PHE A O 1
ATOM 705 N N . LEU A 1 94 ? 14.141 0.053 -10.797 1.00 95.62 94 LEU A N 1
ATOM 706 C CA . LEU A 1 94 ? 15.509 0.371 -10.392 1.00 95.62 94 LEU A CA 1
ATOM 707 C C . LEU A 1 94 ? 16.507 -0.702 -10.860 1.00 95.62 94 LEU A C 1
ATOM 709 O O . LEU A 1 94 ? 17.596 -0.370 -11.328 1.00 95.62 94 LEU A O 1
ATOM 713 N N . LEU A 1 95 ? 16.132 -1.982 -10.776 1.00 95.12 95 LEU A N 1
ATOM 714 C CA . LEU A 1 95 ? 17.007 -3.106 -11.131 1.00 95.12 95 LEU A CA 1
ATOM 715 C C . LEU A 1 95 ? 16.851 -3.560 -12.591 1.00 95.12 95 LEU A C 1
ATOM 717 O O . LEU A 1 95 ? 17.838 -3.828 -13.289 1.00 95.12 95 LEU A O 1
ATOM 721 N N . PHE A 1 96 ? 15.612 -3.663 -13.073 1.00 94.38 96 PHE A N 1
ATOM 722 C CA . PHE A 1 96 ? 15.285 -4.305 -14.349 1.00 94.38 96 PHE A CA 1
ATOM 723 C C . PHE A 1 96 ? 14.765 -3.349 -15.422 1.00 94.38 96 PHE A C 1
ATOM 725 O O . PHE A 1 96 ? 14.843 -3.693 -16.604 1.00 94.38 96 PHE A O 1
ATOM 732 N N . GLY A 1 97 ? 14.355 -2.139 -15.049 1.00 89.38 97 GLY A N 1
ATOM 733 C CA . GLY A 1 97 ? 13.844 -1.133 -15.972 1.00 89.38 97 GLY A CA 1
ATOM 734 C C . GLY A 1 97 ? 14.895 -0.555 -16.936 1.00 89.38 97 GLY A C 1
ATOM 735 O O . GLY A 1 97 ? 16.107 -0.824 -16.802 1.00 89.38 97 GLY A O 1
ATOM 736 N N . PRO A 1 98 ? 14.436 0.248 -17.918 1.00 87.81 98 PRO A N 1
ATOM 737 C CA . PRO A 1 98 ? 15.293 0.980 -18.849 1.00 87.81 98 PRO A CA 1
ATOM 738 C C . PRO A 1 98 ? 16.282 1.885 -18.110 1.00 87.81 98 PRO A C 1
ATOM 740 O O . PRO A 1 98 ? 15.931 2.492 -17.100 1.00 87.81 98 PRO A O 1
ATOM 743 N N . VAL A 1 99 ? 17.513 2.016 -18.619 1.00 84.75 99 VAL A N 1
ATOM 744 C CA . VAL A 1 99 ? 18.600 2.751 -17.934 1.00 84.75 99 VAL A CA 1
ATOM 745 C C . VAL A 1 99 ? 18.193 4.182 -17.570 1.00 84.75 99 VAL A C 1
ATOM 747 O O . VAL A 1 99 ? 18.449 4.613 -16.446 1.00 84.75 99 VAL A O 1
ATOM 750 N N . GLY A 1 100 ? 17.488 4.878 -18.468 1.00 84.75 100 GLY A N 1
ATOM 751 C CA . GLY A 1 100 ? 17.013 6.246 -18.235 1.00 84.75 100 GLY A CA 1
ATOM 752 C C . GLY A 1 100 ? 16.017 6.388 -17.078 1.00 84.75 100 GLY A C 1
ATOM 753 O O . GLY A 1 100 ? 15.939 7.452 -16.478 1.00 84.75 100 GLY A O 1
ATOM 754 N N . GLN A 1 101 ? 15.298 5.324 -16.712 1.00 88.94 101 GLN A N 1
ATOM 755 C CA . GLN A 1 101 ? 14.268 5.360 -15.667 1.00 88.94 101 GLN A CA 1
ATOM 756 C C . GLN A 1 101 ? 14.759 4.856 -14.305 1.00 88.94 101 GLN A C 1
ATOM 758 O O . GLN A 1 101 ? 14.100 5.095 -13.297 1.00 88.94 101 GLN A O 1
ATOM 763 N N . ARG A 1 102 ? 15.924 4.196 -14.231 1.00 91.19 102 ARG A N 1
ATOM 764 C CA . ARG A 1 102 ? 16.440 3.628 -12.970 1.00 91.19 102 ARG A CA 1
ATOM 765 C C . ARG A 1 102 ? 16.722 4.691 -11.915 1.00 91.19 102 ARG A C 1
ATOM 767 O O . ARG A 1 102 ? 16.357 4.513 -10.759 1.00 91.19 102 ARG A O 1
ATOM 774 N N . LYS A 1 103 ? 17.351 5.805 -12.310 1.00 90.81 103 LYS A N 1
ATOM 775 C CA . LYS A 1 103 ? 17.639 6.921 -11.392 1.00 90.81 103 LYS A CA 1
ATOM 776 C C . LYS A 1 103 ? 16.345 7.526 -10.846 1.00 90.81 103 LYS A C 1
ATOM 778 O O . LYS A 1 103 ? 16.218 7.691 -9.636 1.00 90.81 103 LYS A O 1
ATOM 783 N N . THR A 1 104 ? 15.374 7.773 -11.725 1.00 92.94 104 THR A N 1
ATOM 784 C CA . THR A 1 104 ? 14.051 8.287 -11.353 1.00 92.94 104 THR A CA 1
ATOM 785 C C . THR A 1 104 ? 13.324 7.327 -10.414 1.00 92.94 104 THR A C 1
ATOM 787 O O . THR A 1 104 ? 12.800 7.764 -9.397 1.00 92.94 104 THR A O 1
ATOM 790 N N . ALA A 1 105 ? 13.360 6.018 -10.689 1.00 95.62 105 ALA A N 1
ATOM 791 C CA . ALA A 1 105 ? 12.754 4.998 -9.831 1.00 95.62 105 ALA A CA 1
ATOM 792 C C . ALA A 1 105 ? 13.392 4.953 -8.433 1.00 95.62 105 ALA A C 1
ATOM 794 O O . ALA A 1 105 ? 12.688 4.819 -7.434 1.00 95.62 105 ALA A O 1
ATOM 795 N N . GLY A 1 106 ? 14.717 5.113 -8.344 1.00 94.69 106 GLY A N 1
ATOM 796 C CA . GLY A 1 106 ? 15.426 5.203 -7.065 1.00 94.69 106 GLY A CA 1
ATOM 797 C C . GLY A 1 106 ? 14.990 6.413 -6.235 1.00 94.69 106 GLY A C 1
ATOM 798 O O . GLY A 1 106 ? 14.659 6.261 -5.060 1.00 94.69 106 GLY A O 1
ATOM 799 N N . GLY A 1 107 ? 14.916 7.597 -6.855 1.00 95.38 107 GLY A N 1
ATOM 800 C CA . GLY A 1 107 ? 14.411 8.810 -6.200 1.00 95.38 107 GLY A CA 1
ATOM 801 C C . GLY A 1 107 ? 12.953 8.669 -5.754 1.00 95.38 107 GLY A C 1
ATOM 802 O O . GLY A 1 107 ? 12.633 8.927 -4.596 1.00 95.38 107 GLY A O 1
ATOM 803 N N . ALA A 1 108 ? 12.094 8.163 -6.641 1.00 97.00 108 ALA A N 1
ATOM 804 C CA . ALA A 1 108 ? 10.690 7.882 -6.355 1.00 97.00 108 ALA A CA 1
ATOM 805 C C . ALA A 1 108 ? 10.515 6.904 -5.180 1.00 97.00 108 ALA A C 1
ATOM 807 O O . ALA A 1 108 ? 9.654 7.115 -4.332 1.00 97.00 108 ALA A O 1
ATOM 808 N N . THR A 1 109 ? 11.371 5.878 -5.075 1.00 97.75 109 THR A N 1
ATOM 809 C CA . THR A 1 109 ? 11.321 4.896 -3.974 1.00 97.75 109 THR A CA 1
ATOM 810 C C . THR A 1 109 ? 11.529 5.576 -2.625 1.00 97.75 109 THR A C 1
ATOM 812 O O . THR A 1 109 ? 10.804 5.303 -1.671 1.00 97.75 109 THR A O 1
ATOM 815 N N . MET A 1 110 ? 12.502 6.485 -2.554 1.00 95.81 110 MET A N 1
ATOM 816 C CA . MET A 1 110 ? 12.812 7.227 -1.335 1.00 95.81 110 MET A CA 1
ATOM 817 C C . MET 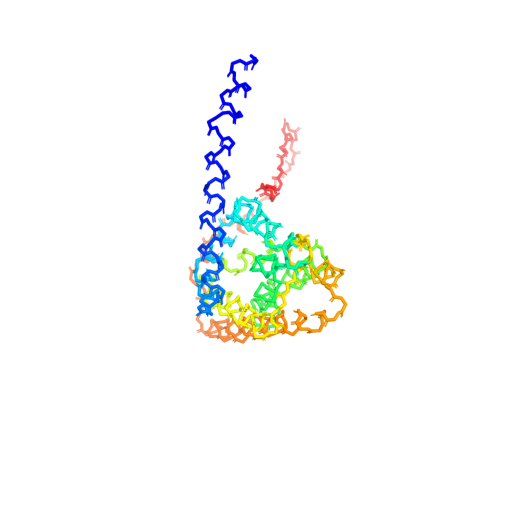A 1 110 ? 11.696 8.212 -0.970 1.00 95.81 110 MET A C 1
ATOM 819 O O . MET A 1 110 ? 11.275 8.271 0.186 1.00 95.81 110 MET A O 1
ATOM 823 N N . ILE A 1 111 ? 11.190 8.950 -1.964 1.00 96.69 111 ILE A N 1
ATOM 824 C CA . ILE A 1 111 ? 10.082 9.899 -1.796 1.00 96.69 111 ILE A CA 1
ATOM 825 C C . ILE A 1 111 ? 8.833 9.181 -1.282 1.00 96.69 111 ILE A C 1
ATOM 827 O O . ILE A 1 111 ? 8.191 9.668 -0.358 1.00 96.69 111 ILE A O 1
ATOM 831 N N . GLN A 1 112 ? 8.515 8.004 -1.816 1.00 97.19 112 GLN A N 1
ATOM 832 C CA . GLN A 1 112 ? 7.376 7.227 -1.349 1.00 97.19 112 GLN A CA 1
ATOM 833 C C . GLN A 1 112 ? 7.594 6.715 0.078 1.00 97.19 112 GLN A C 1
ATOM 835 O O . GLN A 1 112 ? 6.812 7.049 0.962 1.00 97.19 112 GLN A O 1
ATOM 840 N N . LEU A 1 113 ? 8.671 5.954 0.323 1.00 96.88 113 LEU A N 1
ATOM 841 C CA . LEU A 1 113 ? 8.897 5.278 1.608 1.00 96.88 113 LEU A CA 1
ATOM 842 C C . LEU A 1 113 ? 9.022 6.235 2.795 1.00 96.88 113 LEU A C 1
ATOM 844 O O . LEU A 1 113 ? 8.592 5.890 3.896 1.00 96.88 113 LEU A O 1
ATOM 848 N N . ILE A 1 114 ? 9.637 7.401 2.591 1.00 96.25 114 ILE A N 1
ATOM 849 C CA . ILE A 1 114 ? 9.840 8.390 3.654 1.00 96.25 114 ILE A CA 1
ATOM 850 C C . ILE A 1 114 ? 8.796 9.493 3.564 1.00 96.25 114 ILE A C 1
ATOM 852 O O . ILE A 1 114 ? 8.091 9.746 4.539 1.00 96.25 114 ILE A O 1
ATOM 856 N N . GLY A 1 115 ? 8.702 10.133 2.400 1.00 93.31 115 GLY A N 1
ATOM 857 C CA . GLY A 1 115 ? 7.862 11.308 2.186 1.00 93.31 115 GLY A CA 1
ATOM 858 C C . GLY A 1 115 ? 6.367 11.012 2.148 1.00 93.31 115 GLY A C 1
ATOM 859 O O . GLY A 1 115 ? 5.588 11.920 2.408 1.00 93.31 115 GLY A O 1
ATOM 860 N N . GLY A 1 116 ? 5.957 9.769 1.874 1.00 95.06 116 GLY A N 1
ATOM 861 C CA . GLY A 1 116 ? 4.538 9.410 1.847 1.00 95.06 116 GLY A CA 1
ATOM 862 C C . GLY A 1 116 ? 3.771 10.019 0.682 1.00 95.06 116 GLY A C 1
ATOM 863 O O . GLY A 1 116 ? 2.619 10.409 0.830 1.00 95.06 116 GLY A O 1
ATOM 864 N N . ILE A 1 117 ? 4.438 10.124 -0.467 1.00 94.56 117 ILE A N 1
ATOM 865 C CA . ILE A 1 117 ? 3.814 10.499 -1.735 1.00 94.56 117 ILE A CA 1
ATOM 866 C C . ILE A 1 117 ? 3.787 9.238 -2.578 1.00 94.56 117 ILE A C 1
ATOM 868 O O . ILE A 1 117 ? 4.763 8.901 -3.254 1.00 94.56 117 ILE A O 1
ATOM 872 N N . HIS A 1 118 ? 2.710 8.472 -2.470 1.00 93.94 118 HIS A N 1
ATOM 873 C CA . HIS A 1 118 ? 2.598 7.211 -3.190 1.00 93.94 118 HIS A CA 1
ATOM 874 C C . HIS A 1 118 ? 2.074 7.382 -4.621 1.00 93.94 118 HIS A C 1
ATOM 876 O O . HIS A 1 118 ? 2.031 6.429 -5.377 1.00 93.94 118 HIS A O 1
ATOM 882 N N . GLU A 1 119 ? 1.759 8.594 -5.054 1.00 94.94 119 GLU A N 1
ATOM 883 C CA . GLU A 1 119 ? 1.406 8.921 -6.432 1.00 94.94 119 GLU A CA 1
ATOM 884 C C . GLU A 1 119 ? 2.634 8.851 -7.346 1.00 94.94 119 GLU A C 1
ATOM 886 O O . GLU A 1 119 ? 2.520 8.614 -8.548 1.00 94.94 119 GLU A O 1
ATOM 891 N N . ILE A 1 120 ? 3.838 8.988 -6.773 1.00 95.50 120 ILE A N 1
ATOM 892 C CA . ILE A 1 120 ? 5.099 9.029 -7.521 1.00 95.50 120 ILE A CA 1
ATOM 893 C C . ILE A 1 120 ? 5.397 7.723 -8.275 1.00 95.50 120 ILE A C 1
ATOM 895 O O . ILE A 1 120 ? 6.150 7.739 -9.251 1.00 95.50 120 ILE A O 1
ATOM 899 N N . TYR A 1 121 ? 4.804 6.591 -7.869 1.00 96.12 121 TYR A N 1
ATOM 900 C CA . TYR A 1 121 ? 4.939 5.329 -8.603 1.00 96.12 121 TYR A CA 1
ATOM 901 C C . TYR A 1 121 ? 3.872 5.127 -9.684 1.00 96.12 121 TYR A C 1
ATOM 903 O O . TYR A 1 121 ? 4.059 4.2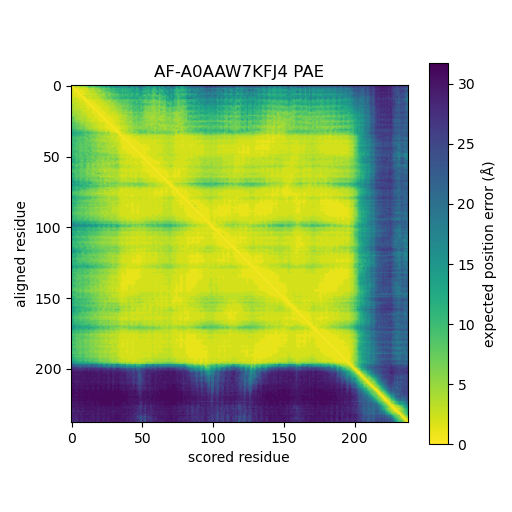70 -10.550 1.00 96.12 121 TYR A O 1
ATOM 911 N N . PHE A 1 122 ? 2.775 5.894 -9.690 1.00 97.19 122 PHE A N 1
ATOM 912 C CA . PHE A 1 122 ? 1.687 5.689 -10.653 1.00 97.19 122 PHE A CA 1
ATOM 913 C C . PHE A 1 122 ? 2.156 5.810 -12.104 1.00 97.19 122 PHE A C 1
ATOM 915 O O . PHE A 1 122 ? 1.823 4.918 -12.889 1.00 97.19 122 PHE A O 1
ATOM 922 N N . PRO A 1 123 ? 2.994 6.802 -12.484 1.00 95.50 123 PRO A N 1
ATOM 923 C CA . PRO A 1 123 ? 3.502 6.887 -13.849 1.00 95.50 123 PRO A CA 1
ATOM 924 C C . PRO A 1 123 ? 4.233 5.615 -14.291 1.00 95.50 123 PRO A C 1
ATOM 926 O O . PRO A 1 123 ? 4.101 5.207 -15.439 1.00 95.50 123 PRO A O 1
ATOM 929 N N . PHE A 1 124 ? 4.950 4.942 -13.386 1.00 95.50 124 PHE A N 1
ATOM 930 C CA . PHE A 1 124 ? 5.660 3.699 -13.699 1.00 95.50 124 PHE A CA 1
ATOM 931 C C . PHE A 1 124 ? 4.702 2.548 -14.018 1.00 95.50 124 PHE A C 1
ATOM 933 O O . PHE A 1 124 ? 4.984 1.758 -14.914 1.00 95.50 124 PHE A O 1
ATOM 940 N N . VAL A 1 125 ? 3.563 2.464 -13.325 1.00 96.62 125 VAL A N 1
ATOM 941 C CA . VAL A 1 125 ? 2.515 1.473 -13.626 1.00 96.62 125 VAL A CA 1
ATOM 942 C C . VAL A 1 125 ? 1.801 1.821 -14.933 1.00 96.62 125 VAL A C 1
ATOM 944 O O . VAL A 1 125 ? 1.528 0.935 -15.736 1.00 96.62 125 VAL A O 1
ATOM 947 N N . LEU A 1 126 ? 1.552 3.107 -15.189 1.00 94.75 126 LEU A N 1
ATOM 948 C CA . LEU A 1 126 ? 0.893 3.569 -16.414 1.00 94.75 126 LEU A CA 1
ATOM 949 C C . LEU A 1 126 ? 1.762 3.393 -17.673 1.00 94.75 126 LEU A C 1
ATOM 951 O O . LEU A 1 126 ? 1.218 3.226 -18.762 1.00 94.75 126 LEU A O 1
ATOM 955 N N . MET A 1 127 ? 3.094 3.375 -17.541 1.00 91.88 127 MET A N 1
ATOM 956 C CA . MET A 1 127 ? 4.015 3.089 -18.653 1.00 91.88 127 MET A CA 1
ATOM 957 C C . MET A 1 127 ? 3.856 1.673 -19.224 1.00 91.88 127 MET A C 1
ATOM 959 O O . MET A 1 127 ? 4.079 1.465 -20.416 1.00 91.88 127 MET A O 1
ATOM 963 N N . ASP A 1 128 ? 3.485 0.699 -18.391 1.00 91.56 128 ASP A N 1
ATOM 964 C CA . ASP A 1 128 ? 3.203 -0.673 -18.812 1.00 91.56 128 ASP A CA 1
ATOM 965 C C . ASP A 1 128 ? 1.982 -1.209 -18.050 1.00 91.56 128 ASP A C 1
ATOM 967 O O . ASP A 1 128 ? 2.134 -1.698 -16.928 1.00 91.56 128 ASP A O 1
ATOM 971 N N . PRO A 1 129 ? 0.780 -1.203 -18.662 1.00 91.56 129 PRO A N 1
ATOM 972 C CA . PRO A 1 129 ? -0.459 -1.641 -18.018 1.00 91.56 129 PRO A CA 1
ATOM 973 C C . PRO A 1 129 ? -0.413 -3.055 -17.424 1.00 91.56 129 PRO A C 1
ATOM 975 O O . PRO A 1 129 ? -1.204 -3.396 -16.551 1.00 91.56 129 PRO A O 1
ATOM 978 N N . ARG A 1 130 ? 0.522 -3.915 -17.842 1.00 95.56 130 ARG A N 1
ATOM 979 C CA . ARG A 1 130 ? 0.674 -5.249 -17.238 1.00 95.56 130 ARG A CA 1
ATOM 980 C C . ARG A 1 130 ? 1.115 -5.165 -15.776 1.00 95.56 130 ARG A C 1
ATOM 982 O O . ARG A 1 130 ? 0.849 -6.087 -15.010 1.00 95.56 130 ARG A O 1
ATOM 989 N N . LEU A 1 131 ? 1.740 -4.060 -15.370 1.00 97.00 131 LEU A N 1
ATOM 990 C CA . LEU A 1 131 ? 2.146 -3.797 -13.991 1.00 97.00 131 LEU A CA 1
ATOM 991 C C . LEU A 1 131 ? 0.964 -3.598 -13.038 1.00 97.00 131 LEU A C 1
ATOM 993 O O . LEU A 1 131 ? 1.161 -3.732 -11.831 1.00 97.00 131 LEU A O 1
ATOM 997 N N . PHE A 1 132 ? -0.264 -3.402 -13.540 1.00 97.94 132 PHE A N 1
ATOM 998 C CA . PHE A 1 132 ? -1.464 -3.512 -12.706 1.00 97.94 132 PHE A CA 1
ATOM 999 C C . PHE A 1 132 ? -1.536 -4.870 -11.998 1.00 97.94 132 PHE A C 1
ATOM 1001 O O . PHE A 1 132 ? -1.882 -4.929 -10.824 1.00 97.94 132 PHE A O 1
ATOM 1008 N N . LEU A 1 133 ? -1.113 -5.955 -12.658 1.00 97.94 133 LEU A N 1
ATOM 1009 C CA . LEU A 1 133 ? -1.066 -7.284 -12.040 1.00 97.94 133 LEU A CA 1
ATOM 1010 C C . LEU A 1 133 ? -0.117 -7.327 -10.835 1.00 97.94 133 LEU A C 1
ATOM 1012 O O . LEU A 1 133 ? -0.410 -8.003 -9.852 1.00 97.94 133 LEU A O 1
ATOM 1016 N N . ALA A 1 134 ? 1.004 -6.603 -10.902 1.00 98.25 134 ALA A N 1
ATOM 1017 C CA . ALA A 1 134 ? 1.979 -6.551 -9.819 1.00 98.25 134 ALA A CA 1
ATOM 1018 C C . ALA A 1 134 ? 1.419 -5.814 -8.598 1.00 98.25 134 ALA A C 1
ATOM 1020 O O . ALA A 1 134 ? 1.498 -6.333 -7.485 1.00 98.25 134 ALA A O 1
ATOM 1021 N N . VAL A 1 135 ? 0.805 -4.644 -8.802 1.00 98.25 135 VAL A N 1
ATOM 1022 C CA . VAL A 1 135 ? 0.241 -3.867 -7.689 1.00 98.25 135 VAL A CA 1
ATOM 1023 C C . VAL A 1 135 ? -1.008 -4.517 -7.099 1.00 98.25 135 VAL A C 1
ATOM 1025 O O . VAL A 1 135 ? -1.130 -4.545 -5.880 1.00 98.25 135 VAL A O 1
ATOM 1028 N N . ILE A 1 136 ? -1.868 -5.141 -7.918 1.00 98.50 136 ILE A N 1
ATOM 1029 C CA . ILE A 1 136 ? -3.021 -5.926 -7.444 1.00 98.50 136 ILE A CA 1
ATOM 1030 C C . ILE A 1 136 ? -2.544 -7.072 -6.556 1.00 98.50 136 ILE A C 1
ATOM 1032 O O . ILE A 1 136 ? -2.952 -7.164 -5.402 1.00 98.50 136 ILE A O 1
ATOM 1036 N N . ALA A 1 137 ? -1.639 -7.919 -7.049 1.00 98.25 137 ALA A N 1
ATOM 1037 C CA . ALA A 1 137 ? -1.142 -9.054 -6.276 1.00 98.25 137 ALA A CA 1
ATOM 1038 C C . ALA A 1 137 ? -0.367 -8.614 -5.019 1.00 98.25 137 ALA A C 1
ATOM 1040 O O . ALA A 1 137 ? -0.505 -9.221 -3.953 1.00 98.25 137 ALA A O 1
ATOM 1041 N N . GLY A 1 138 ? 0.400 -7.524 -5.112 1.00 98.38 138 GLY A N 1
ATOM 1042 C CA . GLY A 1 138 ? 1.032 -6.884 -3.962 1.00 98.38 138 GLY A CA 1
ATOM 1043 C C . GLY A 1 138 ? 0.007 -6.446 -2.918 1.00 98.38 138 GLY A C 1
ATOM 1044 O O . GLY A 1 138 ? 0.151 -6.773 -1.741 1.00 98.38 138 GLY A O 1
ATOM 1045 N N . GLY A 1 139 ? -1.046 -5.744 -3.329 1.00 97.81 139 GLY A N 1
ATOM 1046 C CA . GLY A 1 139 ? -2.104 -5.279 -2.436 1.00 97.81 139 GLY A CA 1
ATOM 1047 C C . GLY A 1 139 ? -2.841 -6.440 -1.769 1.00 97.81 139 GLY A C 1
ATOM 1048 O O . GLY A 1 139 ? -2.916 -6.505 -0.543 1.00 97.81 139 GLY A O 1
ATOM 1049 N N . MET A 1 140 ? -3.268 -7.424 -2.568 1.00 98.00 140 MET A N 1
ATOM 1050 C CA . MET A 1 140 ? -3.925 -8.648 -2.096 1.00 98.00 140 MET A CA 1
ATOM 1051 C C . MET A 1 140 ? -3.090 -9.380 -1.039 1.00 98.00 140 MET A C 1
ATOM 1053 O O . MET A 1 140 ? -3.599 -9.738 0.021 1.00 98.00 140 MET A O 1
ATOM 1057 N N . SER A 1 141 ? -1.806 -9.608 -1.323 1.00 98.06 141 SER A N 1
ATOM 1058 C CA . SER A 1 141 ? -0.924 -10.374 -0.436 1.00 98.06 141 SER A CA 1
ATOM 1059 C C . SER A 1 141 ? -0.640 -9.652 0.881 1.00 98.06 141 SER A C 1
ATOM 1061 O O . SER A 1 141 ? -0.667 -10.292 1.929 1.00 98.06 141 SER A O 1
ATOM 1063 N N . GLY A 1 142 ? -0.438 -8.331 0.859 1.00 97.81 142 GLY A N 1
ATOM 1064 C CA . GLY A 1 142 ? -0.284 -7.538 2.081 1.00 97.81 142 GLY A CA 1
ATOM 1065 C C . GLY A 1 142 ? -1.536 -7.556 2.951 1.00 97.81 142 GLY A C 1
ATOM 1066 O O . GLY A 1 142 ? -1.457 -7.852 4.141 1.00 97.81 142 GLY A O 1
ATOM 1067 N N . THR A 1 143 ? -2.699 -7.318 2.344 1.00 97.12 143 THR A N 1
ATOM 1068 C CA . THR A 1 143 ? -3.987 -7.301 3.049 1.00 97.12 143 THR A CA 1
ATOM 1069 C C . THR A 1 143 ? -4.342 -8.652 3.646 1.00 97.12 143 THR A C 1
ATOM 1071 O O . THR A 1 143 ? -4.812 -8.711 4.778 1.00 97.12 143 THR A O 1
ATOM 1074 N N . LEU A 1 144 ? -4.038 -9.745 2.947 1.00 96.56 144 LEU A N 1
ATOM 1075 C CA . LEU A 1 144 ? -4.200 -11.090 3.494 1.00 96.56 144 LEU A CA 1
ATOM 1076 C C . LEU A 1 144 ? -3.333 -11.302 4.744 1.00 96.56 144 LEU A C 1
ATOM 1078 O O . LEU A 1 144 ? -3.804 -11.860 5.730 1.00 96.56 144 LEU A O 1
ATOM 1082 N N . VAL A 1 145 ? -2.088 -10.817 4.745 1.00 97.50 145 VAL A N 1
ATOM 1083 C CA . VAL A 1 145 ? -1.223 -10.884 5.933 1.00 97.50 145 VAL A CA 1
ATOM 1084 C C . VAL A 1 145 ? -1.784 -10.029 7.072 1.00 97.50 145 VAL A C 1
ATOM 1086 O O . VAL A 1 145 ? -1.845 -10.503 8.205 1.00 97.50 145 VAL A O 1
ATOM 1089 N N . PHE A 1 146 ? -2.255 -8.811 6.787 1.00 96.69 146 PHE A N 1
ATOM 1090 C CA . PHE A 1 146 ? -2.893 -7.962 7.798 1.00 96.69 146 PHE A CA 1
ATOM 1091 C C . PHE A 1 146 ? -4.119 -8.630 8.427 1.00 96.69 146 PHE A C 1
ATOM 1093 O O . PHE A 1 146 ? -4.297 -8.544 9.639 1.00 96.69 146 PHE A O 1
ATOM 1100 N N . GLN A 1 147 ? -4.921 -9.347 7.633 1.00 94.12 147 GLN A N 1
ATOM 1101 C CA . GLN A 1 147 ? -6.064 -10.107 8.137 1.00 94.12 147 GLN A CA 1
ATOM 1102 C C . GLN A 1 147 ? -5.657 -11.305 8.991 1.00 94.12 147 GLN A C 1
ATOM 1104 O O . GLN A 1 147 ? -6.223 -11.491 10.063 1.00 94.12 147 GLN A O 1
ATOM 1109 N N . ILE A 1 148 ? -4.663 -12.091 8.559 1.00 94.88 148 ILE A N 1
ATOM 1110 C CA . ILE A 1 148 ? -4.176 -13.249 9.328 1.00 94.88 148 ILE A CA 1
ATOM 1111 C C . ILE A 1 148 ? -3.712 -12.820 10.722 1.00 94.88 148 ILE A C 1
ATOM 1113 O O . ILE A 1 148 ? -3.988 -13.507 11.703 1.00 94.88 148 ILE A O 1
ATOM 1117 N N . PHE A 1 149 ? -3.021 -11.683 10.816 1.00 95.00 149 PHE A N 1
ATOM 1118 C CA . PHE A 1 149 ? -2.559 -11.138 12.093 1.00 95.00 149 PHE A CA 1
ATOM 1119 C C . PHE A 1 149 ? -3.585 -10.238 12.793 1.00 95.00 149 PHE A C 1
ATOM 1121 O O . PHE A 1 149 ? -3.318 -9.781 13.901 1.00 95.00 149 PHE A O 1
ATOM 1128 N N . ASN A 1 150 ? -4.738 -9.993 12.165 1.00 93.69 150 ASN A N 1
ATOM 1129 C CA . ASN A 1 150 ? -5.793 -9.097 12.630 1.00 93.69 150 ASN A CA 1
ATOM 1130 C C . ASN A 1 150 ? -5.260 -7.723 13.089 1.00 93.69 150 ASN A C 1
ATOM 1132 O O . ASN A 1 150 ? -5.510 -7.274 14.209 1.00 93.69 150 ASN A O 1
ATOM 1136 N N . VAL A 1 151 ? -4.467 -7.080 12.225 1.00 95.19 151 VAL A N 1
ATOM 1137 C CA . VAL A 1 151 ? -3.814 -5.795 12.514 1.00 95.19 151 VAL A CA 1
ATOM 1138 C C . VAL A 1 151 ? -4.386 -4.641 11.701 1.00 95.19 151 VAL A C 1
ATOM 1140 O O . VAL A 1 151 ? -4.821 -4.797 10.560 1.00 95.19 151 VAL A O 1
ATOM 1143 N N . GLY A 1 152 ? -4.325 -3.453 12.294 1.00 94.38 152 GLY A N 1
ATOM 1144 C CA . GLY A 1 152 ? -4.710 -2.188 11.687 1.00 94.38 152 GLY A CA 1
ATOM 1145 C C . GLY A 1 152 ? -3.885 -1.021 12.223 1.00 94.38 152 GLY A C 1
ATOM 1146 O O . GLY A 1 152 ? -2.918 -1.203 12.964 1.00 94.38 152 GLY A O 1
ATOM 1147 N N . LEU A 1 153 ? -4.277 0.194 11.843 1.00 95.62 153 LEU A N 1
ATOM 1148 C CA . LEU A 1 153 ? -3.743 1.427 12.432 1.00 95.62 153 LEU A CA 1
ATOM 1149 C C . LEU A 1 153 ? -4.773 2.056 13.366 1.00 95.62 153 LEU A C 1
ATOM 1151 O O . LEU A 1 153 ? -5.974 1.864 13.182 1.00 95.62 153 LEU A O 1
ATOM 1155 N N . SER A 1 154 ? -4.318 2.828 14.349 1.00 92.38 154 SER A N 1
ATOM 1156 C CA . SER A 1 154 ? -5.223 3.550 15.256 1.00 92.38 154 SER A CA 1
ATOM 1157 C C . SER A 1 154 ? -5.798 4.825 14.636 1.00 92.38 154 SER A C 1
ATOM 1159 O O . SER A 1 154 ? -6.840 5.307 15.067 1.00 92.38 154 SER A O 1
ATOM 1161 N N . ALA A 1 155 ? -5.147 5.359 13.605 1.00 93.56 155 ALA A N 1
ATOM 1162 C CA . ALA A 1 155 ? -5.594 6.529 12.861 1.00 93.56 155 ALA A CA 1
ATOM 1163 C C . ALA A 1 155 ? -5.197 6.411 11.376 1.00 93.56 155 ALA A C 1
ATOM 1165 O O . ALA A 1 155 ? -4.356 5.573 11.036 1.00 93.56 155 ALA A O 1
ATOM 1166 N N . PRO A 1 156 ? -5.731 7.262 10.484 1.00 93.69 156 PRO A N 1
ATOM 1167 C CA . PRO A 1 156 ? -5.205 7.400 9.129 1.00 93.69 156 PRO A CA 1
ATOM 1168 C C . PRO A 1 156 ? -3.715 7.778 9.144 1.00 93.69 156 PRO A C 1
ATOM 1170 O O . PRO A 1 156 ? -3.276 8.573 9.976 1.00 93.69 156 PRO A O 1
ATOM 1173 N N . ALA A 1 157 ? -2.932 7.227 8.216 1.00 94.56 157 ALA A N 1
ATOM 1174 C CA . ALA A 1 157 ? -1.523 7.569 8.018 1.00 94.56 157 ALA A CA 1
ATOM 1175 C C . ALA A 1 157 ? -1.295 8.108 6.602 1.00 94.56 157 ALA A C 1
ATOM 1177 O O . ALA A 1 157 ? -2.072 7.819 5.693 1.00 94.56 157 ALA A O 1
ATOM 1178 N N . SER A 1 158 ? -0.212 8.869 6.416 1.00 93.75 158 SER A N 1
ATOM 1179 C CA . SER A 1 158 ? 0.206 9.339 5.091 1.00 93.75 158 SER A CA 1
ATOM 1180 C C . SER A 1 158 ? 0.464 8.138 4.164 1.00 93.75 158 SER A C 1
ATOM 1182 O O . SER A 1 158 ? 1.290 7.278 4.505 1.00 93.75 158 SER A O 1
ATOM 1184 N N . PRO A 1 159 ? -0.233 8.047 3.017 1.00 93.38 159 PRO A N 1
ATOM 1185 C CA . PRO A 1 159 ? -0.106 6.905 2.127 1.00 93.38 159 PRO A CA 1
ATOM 1186 C C . PRO A 1 159 ? 1.311 6.712 1.591 1.00 93.38 159 PRO A C 1
ATOM 1188 O O . PRO A 1 159 ? 1.979 7.638 1.155 1.00 93.38 159 PRO A O 1
ATOM 1191 N N . GLY A 1 160 ? 1.809 5.480 1.619 1.00 94.19 160 GLY A N 1
ATOM 1192 C CA . GLY A 1 160 ? 3.152 5.148 1.149 1.00 94.19 160 GLY A CA 1
ATOM 1193 C C . GLY A 1 160 ? 4.290 5.410 2.139 1.00 94.19 160 GLY A C 1
ATOM 1194 O O . GLY A 1 160 ? 5.364 4.834 1.967 1.00 94.19 160 GLY A O 1
ATOM 1195 N N . SER A 1 161 ? 4.091 6.209 3.193 1.00 97.38 161 SER A N 1
ATOM 1196 C CA . SER A 1 161 ? 5.160 6.453 4.165 1.00 97.38 161 SER A CA 1
ATOM 1197 C C . SER A 1 161 ? 5.275 5.273 5.124 1.00 97.38 161 SER A C 1
ATOM 1199 O O . SER A 1 161 ? 4.463 5.102 6.035 1.00 97.38 161 SER A O 1
ATOM 1201 N N . LEU A 1 162 ? 6.330 4.471 4.966 1.00 97.44 162 LEU A N 1
ATOM 1202 C CA . LEU A 1 162 ? 6.645 3.388 5.897 1.00 97.44 162 LEU A CA 1
ATOM 1203 C C . LEU A 1 162 ? 6.856 3.937 7.314 1.00 97.44 162 LEU A C 1
ATOM 1205 O O . LEU A 1 162 ? 6.440 3.318 8.290 1.00 97.44 162 LEU A O 1
ATOM 1209 N N . VAL A 1 163 ? 7.473 5.116 7.419 1.00 96.56 163 VAL A N 1
ATOM 1210 C CA . VAL A 1 163 ? 7.729 5.778 8.701 1.00 96.56 163 VAL A CA 1
ATOM 1211 C C . VAL A 1 163 ? 6.417 6.171 9.375 1.00 96.56 163 VAL A C 1
ATOM 1213 O O . VAL A 1 163 ? 6.212 5.815 10.534 1.00 96.56 163 VAL A O 1
ATOM 1216 N N . ALA A 1 164 ? 5.510 6.845 8.659 1.00 96.19 164 ALA A N 1
ATOM 1217 C CA . ALA A 1 164 ? 4.231 7.270 9.229 1.00 96.19 164 ALA A CA 1
ATOM 1218 C C . ALA A 1 164 ? 3.366 6.071 9.644 1.00 96.19 164 ALA A C 1
ATOM 1220 O O . ALA A 1 164 ? 2.774 6.078 10.721 1.00 96.19 164 ALA A O 1
ATOM 1221 N N . ILE A 1 165 ? 3.336 5.019 8.822 1.00 97.00 165 ILE A N 1
ATOM 1222 C CA . ILE A 1 165 ? 2.556 3.809 9.098 1.00 97.00 165 ILE A CA 1
ATOM 1223 C C . ILE A 1 16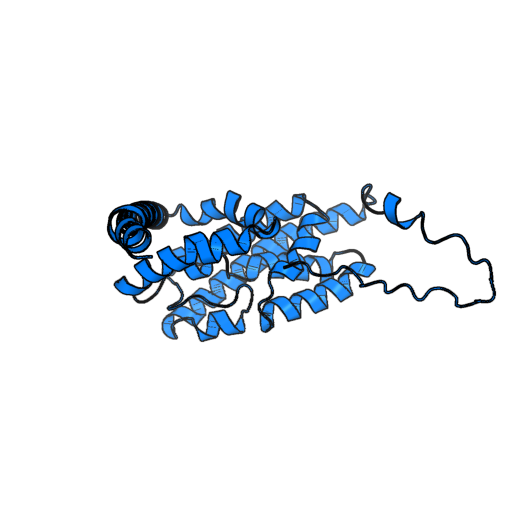5 ? 3.084 3.087 10.341 1.00 97.00 165 ILE A C 1
ATOM 1225 O O . ILE A 1 165 ? 2.304 2.764 11.231 1.00 97.00 165 ILE A O 1
ATOM 1229 N N . LEU A 1 166 ? 4.398 2.867 10.458 1.00 96.06 166 LEU A N 1
ATOM 1230 C CA . LEU A 1 166 ? 4.969 2.178 11.623 1.00 96.06 166 LEU A CA 1
ATOM 1231 C C . LEU A 1 166 ? 4.927 3.021 12.905 1.00 96.06 166 LEU A C 1
ATOM 1233 O O . LEU A 1 166 ? 4.858 2.452 13.998 1.00 96.06 166 LEU A O 1
ATOM 1237 N N . ALA A 1 167 ? 4.967 4.351 12.780 1.00 94.06 167 ALA A N 1
ATOM 1238 C CA . ALA A 1 167 ? 4.792 5.269 13.902 1.00 94.06 167 ALA A CA 1
ATOM 1239 C C . ALA A 1 167 ? 3.354 5.244 14.443 1.00 94.06 167 ALA A C 1
ATOM 1241 O O . ALA A 1 167 ? 3.159 5.330 15.652 1.00 94.06 167 ALA A O 1
ATOM 1242 N N . ASN A 1 168 ? 2.366 5.089 13.558 1.00 93.06 168 ASN A N 1
ATOM 1243 C CA . ASN A 1 168 ? 0.946 5.033 13.905 1.00 93.06 168 ASN A CA 1
ATOM 1244 C C . ASN A 1 168 ? 0.449 3.607 14.224 1.00 93.06 168 ASN A C 1
ATOM 1246 O O . ASN A 1 168 ? -0.641 3.414 14.761 1.00 93.06 168 ASN A O 1
ATOM 1250 N N . ALA A 1 169 ? 1.237 2.583 13.892 1.00 93.56 169 ALA A N 1
ATOM 1251 C CA . ALA A 1 169 ? 0.924 1.208 14.245 1.00 93.56 169 ALA A CA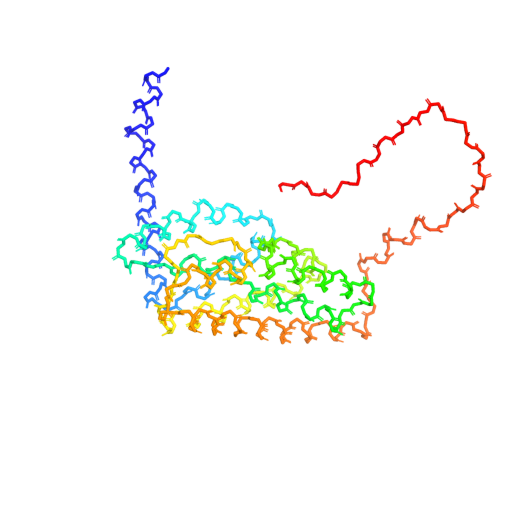 1
ATOM 1252 C C . ALA A 1 169 ? 1.051 0.996 15.768 1.00 93.56 169 ALA A C 1
ATOM 1254 O O . ALA A 1 169 ? 2.083 1.373 16.351 1.00 93.56 169 ALA A O 1
ATOM 1255 N N . PRO A 1 170 ? 0.070 0.328 16.411 1.00 90.44 170 PRO A N 1
ATOM 1256 C CA . PRO A 1 170 ? 0.194 -0.110 17.797 1.00 90.44 170 PRO A CA 1
ATOM 1257 C C . PRO A 1 170 ? 1.501 -0.881 18.013 1.00 90.44 170 PRO A C 1
ATOM 1259 O O . PRO A 1 170 ? 1.920 -1.666 17.159 1.00 90.44 170 PRO A O 1
ATOM 1262 N N . THR A 1 171 ? 2.167 -0.671 19.152 1.00 89.88 171 THR A N 1
ATOM 1263 C CA . THR A 1 171 ? 3.517 -1.219 19.401 1.00 89.88 171 THR A CA 1
ATOM 1264 C C . THR A 1 171 ? 3.580 -2.740 19.255 1.00 89.88 171 THR A C 1
ATOM 1266 O O . THR A 1 171 ? 4.545 -3.258 18.697 1.00 89.88 171 THR A O 1
ATOM 1269 N N . GLU A 1 172 ? 2.537 -3.441 19.691 1.00 90.12 172 GLU A N 1
ATOM 1270 C CA . GLU A 1 172 ? 2.387 -4.895 19.567 1.00 90.12 172 GLU A CA 1
ATOM 1271 C C . GLU A 1 172 ? 2.087 -5.369 18.134 1.00 90.12 172 GLU A C 1
ATOM 1273 O O . GLU A 1 172 ? 2.551 -6.431 17.726 1.00 90.12 172 GLU A O 1
ATOM 1278 N N . ALA A 1 173 ? 1.395 -4.552 17.336 1.00 91.81 173 ALA A N 1
ATOM 1279 C CA . ALA A 1 173 ? 1.041 -4.853 15.949 1.00 91.81 173 ALA A CA 1
ATOM 1280 C C . ALA A 1 173 ? 2.140 -4.466 14.943 1.00 91.81 173 ALA A C 1
ATOM 1282 O O . ALA A 1 173 ? 2.136 -4.944 13.809 1.00 91.81 173 ALA A O 1
ATOM 1283 N N . ARG A 1 174 ? 3.108 -3.623 15.332 1.00 95.00 174 ARG A N 1
ATOM 1284 C CA . ARG A 1 174 ? 4.104 -3.021 14.427 1.00 95.00 174 ARG A CA 1
ATOM 1285 C C . ARG A 1 174 ? 4.877 -4.043 13.588 1.00 95.00 174 ARG A C 1
ATOM 1287 O O . ARG A 1 174 ? 5.118 -3.800 12.408 1.00 95.00 174 ARG A O 1
ATOM 1294 N N . LEU A 1 175 ? 5.241 -5.190 14.166 1.00 96.62 175 LEU A N 1
ATOM 1295 C CA . LEU A 1 175 ? 5.936 -6.261 13.438 1.00 96.62 175 LEU A CA 1
ATOM 1296 C C . LEU A 1 175 ? 5.040 -6.943 12.396 1.00 96.62 175 LEU A C 1
ATOM 1298 O O . LEU A 1 175 ? 5.506 -7.244 11.300 1.00 96.62 175 LEU A O 1
ATOM 1302 N N . ALA A 1 176 ? 3.765 -7.159 12.715 1.00 96.94 176 ALA A N 1
ATOM 1303 C CA . ALA A 1 176 ? 2.795 -7.740 11.792 1.00 96.94 176 ALA A CA 1
ATOM 1304 C C . ALA A 1 176 ? 2.383 -6.752 10.683 1.00 96.94 176 ALA A C 1
ATOM 1306 O O . ALA A 1 176 ? 2.230 -7.136 9.526 1.00 96.94 176 ALA A O 1
ATOM 1307 N N . VAL A 1 177 ? 2.295 -5.456 10.996 1.00 97.69 177 VAL A N 1
ATOM 1308 C CA . VAL A 1 177 ? 2.125 -4.407 9.979 1.00 97.69 177 VAL A CA 1
ATOM 1309 C C . VAL A 1 177 ? 3.345 -4.368 9.054 1.00 97.69 177 VAL A C 1
ATOM 1311 O O . VAL A 1 177 ? 3.205 -4.366 7.833 1.00 97.69 177 VAL A O 1
ATOM 1314 N N . PHE A 1 178 ? 4.561 -4.411 9.600 1.00 98.19 178 PHE A N 1
ATOM 1315 C CA . PHE A 1 178 ? 5.765 -4.474 8.775 1.00 98.19 178 PHE A CA 1
ATOM 1316 C C . PHE A 1 178 ? 5.806 -5.732 7.895 1.00 98.19 178 PHE A C 1
ATOM 1318 O O . PHE A 1 178 ? 6.150 -5.638 6.717 1.00 98.19 178 PHE A O 1
ATOM 1325 N N . SER A 1 179 ? 5.430 -6.900 8.427 1.00 98.12 179 SER A N 1
ATOM 1326 C CA . SER A 1 179 ? 5.446 -8.151 7.664 1.00 98.12 179 SER A CA 1
ATOM 1327 C C . SER A 1 179 ? 4.471 -8.118 6.485 1.00 98.12 179 SER A C 1
ATOM 1329 O O . SER A 1 179 ? 4.852 -8.524 5.388 1.00 98.12 179 SER A O 1
ATOM 1331 N N . GLY A 1 180 ? 3.265 -7.566 6.655 1.00 98.31 180 GLY A N 1
ATOM 1332 C CA . GLY A 1 180 ? 2.316 -7.416 5.549 1.00 98.31 180 GLY A CA 1
ATOM 1333 C C . GLY A 1 180 ? 2.801 -6.440 4.475 1.00 98.31 180 GLY A C 1
ATOM 1334 O O . GLY A 1 180 ? 2.726 -6.755 3.285 1.00 98.31 180 GLY A O 1
ATOM 1335 N N . ILE A 1 181 ? 3.414 -5.317 4.866 1.00 98.56 181 ILE A N 1
ATOM 1336 C CA . ILE A 1 181 ? 4.062 -4.395 3.916 1.00 98.56 181 ILE A CA 1
ATOM 1337 C C . ILE A 1 181 ? 5.195 -5.102 3.159 1.00 98.56 181 ILE A C 1
ATOM 1339 O O . ILE A 1 181 ? 5.320 -4.969 1.940 1.00 98.56 181 ILE A O 1
ATOM 1343 N N . PHE A 1 182 ? 6.018 -5.878 3.864 1.00 98.56 182 PHE A N 1
ATOM 1344 C CA . PHE A 1 182 ? 7.157 -6.575 3.277 1.00 98.56 182 PHE A CA 1
ATOM 1345 C C . PHE A 1 182 ? 6.731 -7.684 2.304 1.00 98.56 182 PHE A C 1
ATOM 1347 O O . PHE A 1 182 ? 7.285 -7.789 1.211 1.00 98.56 182 PHE A O 1
ATOM 1354 N N . VAL A 1 183 ? 5.711 -8.476 2.646 1.00 98.75 183 VAL A N 1
ATOM 1355 C CA . VAL A 1 183 ? 5.138 -9.496 1.748 1.00 98.75 183 VAL A CA 1
ATOM 1356 C C . VAL A 1 183 ? 4.534 -8.849 0.504 1.00 98.75 183 VAL A C 1
ATOM 1358 O O . VAL A 1 183 ? 4.785 -9.303 -0.614 1.00 98.75 183 VAL A O 1
ATOM 1361 N N . SER A 1 184 ? 3.805 -7.749 0.688 1.00 98.56 184 SER A N 1
ATOM 1362 C CA . SER A 1 184 ? 3.243 -6.950 -0.399 1.00 98.56 184 SER A CA 1
ATOM 1363 C C . SER A 1 184 ? 4.321 -6.447 -1.368 1.00 98.56 184 SER A C 1
ATOM 1365 O O . SER A 1 184 ? 4.194 -6.598 -2.588 1.00 98.56 184 SER A O 1
ATOM 1367 N N . PHE A 1 185 ? 5.425 -5.933 -0.816 1.00 98.75 185 PHE A N 1
ATOM 1368 C CA . PHE A 1 185 ? 6.620 -5.548 -1.562 1.00 98.75 185 PHE A CA 1
ATOM 1369 C C . PHE A 1 185 ? 7.203 -6.711 -2.363 1.00 98.75 185 PHE A C 1
ATOM 1371 O O . PHE A 1 185 ? 7.397 -6.575 -3.571 1.00 98.75 185 PHE A O 1
ATOM 1378 N N . LEU A 1 186 ? 7.459 -7.854 -1.722 1.00 98.75 186 LEU A N 1
ATOM 1379 C CA . LEU A 1 186 ? 8.067 -9.009 -2.381 1.00 98.75 186 LEU A CA 1
ATOM 1380 C C . LEU A 1 186 ? 7.196 -9.546 -3.518 1.00 98.75 186 LEU A C 1
ATOM 1382 O O . LEU A 1 186 ? 7.719 -9.862 -4.587 1.00 98.75 186 LEU A O 1
ATOM 1386 N N . CYS A 1 187 ? 5.881 -9.627 -3.308 1.00 98.62 187 CYS A N 1
ATOM 1387 C CA . CYS A 1 187 ? 4.946 -10.118 -4.315 1.00 98.62 187 CYS A CA 1
ATOM 1388 C C . CYS A 1 187 ? 4.901 -9.188 -5.536 1.00 98.62 187 CYS A C 1
ATOM 1390 O O . CYS A 1 187 ? 5.109 -9.638 -6.667 1.00 98.62 187 CYS A O 1
ATOM 1392 N N . SER A 1 188 ? 4.726 -7.882 -5.306 1.00 98.69 188 SER A N 1
ATOM 1393 C CA . SER A 1 188 ? 4.735 -6.883 -6.378 1.00 98.69 188 SER A CA 1
ATOM 1394 C C . SER A 1 188 ? 6.077 -6.857 -7.114 1.00 98.69 188 SER A C 1
ATOM 1396 O O . SER A 1 188 ? 6.117 -6.943 -8.342 1.00 98.69 188 SER A O 1
ATOM 1398 N N . PHE A 1 189 ? 7.194 -6.847 -6.382 1.00 98.62 189 PHE A N 1
ATOM 1399 C CA . PHE A 1 189 ? 8.538 -6.880 -6.957 1.00 98.62 189 PHE A CA 1
ATOM 1400 C C . PHE A 1 189 ? 8.775 -8.127 -7.817 1.00 98.62 189 PHE A C 1
ATOM 1402 O O . PHE A 1 189 ? 9.316 -8.024 -8.921 1.00 98.62 189 PHE A O 1
ATOM 1409 N N . ALA A 1 190 ? 8.365 -9.311 -7.355 1.00 98.50 190 ALA A N 1
ATOM 1410 C CA . ALA A 1 190 ? 8.535 -10.557 -8.096 1.00 98.50 190 ALA A CA 1
ATOM 1411 C C . ALA A 1 190 ? 7.780 -10.533 -9.436 1.00 98.50 190 ALA A C 1
ATOM 1413 O O . ALA A 1 190 ? 8.348 -10.871 -10.477 1.00 98.50 190 ALA A O 1
ATOM 1414 N N . ILE A 1 191 ? 6.527 -10.071 -9.437 1.00 98.12 191 ILE A N 1
ATOM 1415 C CA . ILE A 1 191 ? 5.712 -9.990 -10.656 1.00 98.12 191 ILE A CA 1
ATOM 1416 C C . ILE A 1 191 ? 6.235 -8.888 -11.581 1.00 98.12 191 ILE A C 1
ATOM 1418 O O . ILE A 1 191 ? 6.473 -9.141 -12.763 1.00 98.12 191 ILE A O 1
ATOM 1422 N N . ALA A 1 192 ? 6.489 -7.688 -11.056 1.00 97.94 192 ALA A N 1
ATOM 1423 C CA . ALA A 1 192 ? 7.008 -6.569 -11.838 1.00 97.94 192 ALA A CA 1
ATOM 1424 C C . ALA A 1 192 ? 8.374 -6.897 -12.461 1.00 97.94 192 ALA A C 1
ATOM 1426 O O . ALA A 1 192 ? 8.596 -6.655 -13.647 1.00 97.94 192 ALA A O 1
ATOM 1427 N N . SER A 1 193 ? 9.282 -7.522 -11.707 1.00 96.88 193 SER A N 1
ATOM 1428 C CA . SER A 1 193 ? 10.593 -7.928 -12.223 1.00 96.88 193 SER A CA 1
ATOM 1429 C C . SER A 1 193 ? 10.489 -8.968 -13.339 1.00 96.88 193 SER A C 1
ATOM 1431 O O . SER A 1 193 ? 11.232 -8.876 -14.319 1.00 96.88 193 SER A O 1
ATOM 1433 N N . LEU A 1 194 ? 9.555 -9.922 -13.246 1.00 95.88 194 LEU A N 1
ATOM 1434 C CA . LEU A 1 194 ? 9.290 -10.888 -14.314 1.00 95.88 194 LEU A CA 1
ATOM 1435 C C . LEU A 1 194 ? 8.769 -10.199 -15.586 1.00 95.88 194 LEU A C 1
ATOM 1437 O O . LEU A 1 194 ? 9.240 -10.504 -16.685 1.00 95.88 194 LEU A O 1
ATOM 1441 N N . LEU A 1 195 ? 7.828 -9.262 -15.442 1.00 94.38 195 LEU A N 1
ATOM 1442 C CA . LEU A 1 195 ? 7.228 -8.526 -16.559 1.00 94.38 195 LEU A CA 1
ATOM 1443 C C . LEU A 1 195 ? 8.245 -7.624 -17.275 1.00 94.38 195 LEU A C 1
ATOM 1445 O O . LEU A 1 195 ? 8.329 -7.653 -18.506 1.00 94.38 195 LEU A O 1
ATOM 1449 N N . LEU A 1 196 ? 9.066 -6.893 -16.515 1.00 92.38 196 LEU A N 1
ATOM 1450 C CA . LEU A 1 196 ? 10.089 -5.991 -17.054 1.00 92.38 196 LEU A CA 1
ATOM 1451 C C . LEU A 1 196 ? 11.256 -6.748 -17.702 1.00 92.38 196 LEU A C 1
ATOM 1453 O O . LEU A 1 196 ? 11.746 -6.350 -18.758 1.00 92.38 196 LEU A O 1
ATOM 1457 N N . LYS A 1 197 ? 11.694 -7.877 -17.126 1.00 88.62 197 LYS A N 1
ATOM 1458 C CA . LYS A 1 197 ? 12.755 -8.705 -17.732 1.00 88.62 197 LYS A CA 1
ATOM 1459 C C . LYS A 1 197 ? 12.353 -9.244 -19.102 1.00 88.62 197 LYS A C 1
ATOM 1461 O O . LYS A 1 197 ? 13.193 -9.279 -19.997 1.00 88.62 197 LYS A O 1
ATOM 1466 N N . ARG A 1 198 ? 11.085 -9.632 -19.280 1.00 79.12 198 ARG A N 1
ATOM 1467 C CA . ARG A 1 198 ? 10.573 -10.148 -20.560 1.00 79.12 198 ARG A CA 1
ATOM 1468 C C . ARG A 1 198 ? 10.562 -9.092 -21.672 1.00 79.12 198 ARG A C 1
ATOM 1470 O O . ARG A 1 198 ? 10.691 -9.465 -22.829 1.00 79.12 198 ARG A O 1
ATOM 1477 N N . GLN A 1 199 ? 10.481 -7.798 -21.345 1.00 69.56 199 GLN A N 1
ATOM 1478 C CA . GLN A 1 199 ? 10.529 -6.720 -22.345 1.00 69.56 199 GLN A CA 1
ATOM 1479 C C . GLN A 1 199 ? 11.922 -6.434 -22.897 1.00 69.56 199 GLN A C 1
ATOM 1481 O O . GLN A 1 199 ? 12.028 -5.892 -23.988 1.00 69.56 199 GLN A O 1
ATOM 1486 N N . ARG A 1 200 ? 13.007 -6.818 -22.215 1.00 58.81 200 ARG A N 1
ATOM 1487 C CA . ARG A 1 200 ? 14.365 -6.571 -22.737 1.00 58.81 200 ARG A CA 1
ATOM 1488 C C . ARG A 1 200 ? 14.661 -7.280 -24.069 1.00 58.81 200 ARG A C 1
ATOM 1490 O O . ARG A 1 200 ? 15.670 -6.964 -24.682 1.00 58.81 200 ARG A O 1
ATOM 1497 N N . GLY A 1 201 ? 13.809 -8.214 -24.504 1.00 50.03 201 GLY A N 1
ATOM 1498 C CA . GLY A 1 201 ? 13.896 -8.878 -25.811 1.00 50.03 201 GLY A CA 1
ATOM 1499 C C . GLY A 1 201 ? 12.941 -8.342 -26.888 1.00 50.03 201 GLY A C 1
ATOM 1500 O O . GLY A 1 201 ? 12.987 -8.820 -28.014 1.00 50.03 201 GLY A O 1
ATOM 1501 N N . THR A 1 202 ? 12.074 -7.381 -26.567 1.00 48.31 202 THR A N 1
ATOM 1502 C CA . THR A 1 202 ? 11.083 -6.807 -27.491 1.00 48.31 202 THR A CA 1
ATOM 1503 C C . THR A 1 202 ? 11.032 -5.308 -27.261 1.00 48.31 202 THR A C 1
ATOM 1505 O O . THR A 1 202 ? 10.557 -4.874 -26.212 1.00 48.31 202 THR A O 1
ATOM 1508 N N . GLU A 1 203 ? 11.532 -4.519 -28.209 1.00 39.91 203 GLU A N 1
ATOM 1509 C CA . GLU A 1 203 ? 11.517 -3.063 -28.080 1.00 39.91 203 GLU A CA 1
ATOM 1510 C C . GLU A 1 203 ? 10.103 -2.527 -27.778 1.00 39.91 203 GLU A C 1
ATOM 1512 O O . GLU A 1 203 ? 9.118 -2.999 -28.358 1.00 39.91 203 GLU A O 1
ATOM 1517 N N . PRO A 1 204 ? 9.961 -1.559 -26.856 1.00 44.19 204 PRO A N 1
ATOM 1518 C CA . PRO A 1 204 ? 8.663 -1.007 -26.501 1.00 44.19 204 PRO A CA 1
ATOM 1519 C C . PRO A 1 204 ? 8.127 -0.105 -27.627 1.00 44.19 204 PRO A C 1
ATOM 1521 O O . PRO A 1 204 ? 8.603 1.006 -27.847 1.00 44.19 204 PRO A O 1
ATOM 1524 N N . VAL A 1 205 ? 7.078 -0.574 -28.308 1.00 46.62 205 VAL A N 1
ATOM 1525 C CA . VAL A 1 205 ? 6.431 0.080 -29.465 1.00 46.62 205 VAL A CA 1
ATOM 1526 C C . VAL A 1 205 ? 5.705 1.401 -29.128 1.00 46.62 205 VAL A C 1
ATOM 1528 O O . VAL A 1 205 ? 5.325 2.128 -30.043 1.00 46.62 205 VAL A O 1
ATOM 1531 N N . SER A 1 206 ? 5.508 1.779 -27.861 1.00 44.91 206 SER A N 1
ATOM 1532 C CA . SER A 1 206 ? 4.555 2.855 -27.520 1.00 44.91 206 SER A CA 1
ATOM 1533 C C . SER A 1 206 ? 5.133 4.218 -27.121 1.00 44.91 206 SER A C 1
ATOM 1535 O O . SER A 1 206 ? 4.372 5.177 -27.126 1.00 44.91 206 SER A O 1
ATOM 1537 N N . MET A 1 207 ? 6.433 4.364 -26.830 1.00 42.84 207 MET A N 1
ATOM 1538 C CA . MET A 1 207 ? 6.985 5.660 -26.359 1.00 42.84 207 MET A CA 1
ATOM 1539 C C . MET A 1 207 ? 8.134 6.219 -27.211 1.00 42.84 207 MET A C 1
ATOM 1541 O O . MET A 1 207 ? 8.472 7.392 -27.078 1.00 42.84 207 MET A O 1
ATOM 1545 N N . ILE A 1 208 ? 8.707 5.424 -28.121 1.00 43.75 208 ILE A N 1
ATOM 1546 C CA . ILE A 1 208 ? 9.783 5.887 -29.017 1.00 43.75 208 ILE A CA 1
ATOM 1547 C C . ILE A 1 208 ? 9.229 6.854 -30.083 1.00 43.75 208 ILE A C 1
ATOM 1549 O O . ILE A 1 208 ? 9.852 7.862 -30.398 1.00 43.75 208 ILE A O 1
ATOM 1553 N N . LYS A 1 209 ? 7.977 6.665 -30.525 1.00 31.95 209 LYS A N 1
ATOM 1554 C CA . LYS A 1 209 ? 7.366 7.508 -31.570 1.00 31.95 209 LYS A CA 1
ATOM 1555 C C . LYS A 1 209 ? 7.019 8.942 -31.158 1.00 31.95 209 LYS A C 1
ATOM 1557 O O . LYS A 1 209 ? 6.689 9.734 -32.036 1.00 31.95 209 LYS A O 1
ATOM 1562 N N . MET A 1 210 ? 7.065 9.281 -29.868 1.00 34.94 210 MET A N 1
ATOM 1563 C CA . MET A 1 210 ? 6.752 10.640 -29.406 1.00 34.94 210 MET A CA 1
ATOM 1564 C C . MET A 1 210 ? 8.001 11.462 -29.060 1.00 34.94 210 MET A C 1
ATOM 1566 O O . MET A 1 210 ? 7.919 12.682 -29.066 1.00 34.94 210 MET A O 1
ATOM 1570 N N . LYS A 1 211 ? 9.157 10.818 -28.829 1.00 34.44 211 LYS A N 1
ATOM 1571 C CA . LYS A 1 211 ? 10.435 11.509 -28.577 1.00 34.44 211 LYS A CA 1
ATOM 1572 C C . LYS A 1 211 ? 11.289 11.726 -29.826 1.00 34.44 211 LYS A C 1
ATOM 1574 O O . LYS A 1 211 ? 12.009 12.710 -29.888 1.00 34.44 211 LYS A O 1
ATOM 1579 N N . GLU A 1 212 ? 11.166 10.885 -30.851 1.00 32.72 212 GLU A N 1
ATOM 1580 C CA . GLU A 1 212 ? 11.967 11.015 -32.085 1.00 32.72 212 GLU A CA 1
ATOM 1581 C C . GLU A 1 212 ? 11.578 12.203 -32.988 1.00 32.72 212 GLU A C 1
ATOM 1583 O O . GLU A 1 212 ? 12.157 12.374 -34.055 1.00 32.72 212 GLU A O 1
ATOM 1588 N N . LYS A 1 213 ? 10.609 13.041 -32.592 1.00 31.16 213 LYS A N 1
ATOM 1589 C CA . LYS A 1 213 ? 10.210 14.230 -33.365 1.00 31.16 213 LYS A CA 1
ATOM 1590 C C . LYS A 1 213 ? 10.726 15.567 -32.831 1.00 31.16 213 LYS A C 1
ATOM 1592 O O . LYS A 1 213 ? 10.487 16.569 -33.495 1.00 31.16 213 LYS A O 1
ATOM 1597 N N . GLU A 1 214 ? 11.423 15.601 -31.695 1.00 36.09 214 GLU A N 1
ATOM 1598 C CA . GLU A 1 214 ? 11.874 16.865 -31.080 1.00 36.09 214 GLU A CA 1
ATOM 1599 C C . GLU A 1 214 ? 13.396 17.085 -31.074 1.00 36.09 214 GLU A C 1
ATOM 1601 O O . GLU A 1 214 ? 13.827 18.180 -30.726 1.00 36.09 214 GLU A O 1
ATOM 1606 N N . GLU A 1 215 ? 14.223 16.118 -31.491 1.00 33.09 215 GLU A N 1
ATOM 1607 C CA . GLU A 1 215 ? 15.693 16.246 -31.378 1.00 33.09 215 GLU A CA 1
ATOM 1608 C C . GLU A 1 215 ? 16.463 16.574 -32.669 1.00 33.09 215 GLU A C 1
ATOM 1610 O O . GLU A 1 215 ? 17.679 16.722 -32.605 1.00 33.09 215 GLU A O 1
ATOM 1615 N N . ASP A 1 216 ? 15.807 16.818 -33.806 1.00 35.19 216 ASP A N 1
ATOM 1616 C CA . ASP A 1 216 ? 16.498 17.309 -35.009 1.00 35.19 216 ASP A CA 1
ATOM 1617 C C . ASP A 1 216 ? 16.010 18.705 -35.406 1.00 35.19 216 ASP A C 1
ATOM 1619 O O . ASP A 1 216 ? 15.035 18.845 -36.142 1.00 35.19 216 ASP A O 1
ATOM 1623 N N . GLN A 1 217 ? 16.708 19.732 -34.903 1.00 32.62 217 GLN A N 1
ATOM 1624 C CA . GLN A 1 217 ? 17.145 20.925 -35.650 1.00 32.62 217 GLN A CA 1
ATOM 1625 C C . GLN A 1 217 ? 17.873 21.904 -34.713 1.00 32.62 217 GLN A C 1
ATOM 1627 O O . GLN A 1 217 ? 17.263 22.708 -34.011 1.00 32.62 217 GLN A O 1
ATOM 1632 N N . VAL A 1 218 ? 19.208 21.866 -34.724 1.00 32.31 218 VAL A N 1
ATOM 1633 C CA . VAL A 1 218 ? 20.035 22.958 -34.192 1.00 32.31 218 VAL A CA 1
ATOM 1634 C C . VAL A 1 218 ? 20.311 23.932 -35.337 1.00 32.31 218 VAL A C 1
ATOM 1636 O O . VAL A 1 218 ? 21.305 23.802 -36.047 1.00 32.31 218 VAL A O 1
ATOM 1639 N N . GLU A 1 219 ? 19.427 24.912 -35.524 1.00 34.12 219 GLU A N 1
ATOM 1640 C CA . GLU A 1 219 ? 19.747 26.150 -36.243 1.00 34.12 219 GLU A CA 1
ATOM 1641 C C . GLU A 1 219 ? 20.097 27.242 -35.224 1.00 34.12 219 GLU A C 1
ATOM 1643 O O . GLU A 1 219 ? 19.315 27.593 -34.341 1.00 34.12 219 GLU A O 1
ATOM 1648 N N . THR A 1 220 ? 21.308 27.787 -35.330 1.00 36.19 220 THR A N 1
ATOM 1649 C CA . THR A 1 220 ? 21.769 28.924 -34.529 1.00 36.19 220 THR A CA 1
ATOM 1650 C C . THR A 1 220 ? 21.064 30.207 -34.969 1.00 36.19 220 THR A C 1
ATOM 1652 O O . THR A 1 220 ? 21.464 30.823 -35.956 1.00 36.19 220 THR A O 1
ATOM 1655 N N . VAL A 1 221 ? 20.051 30.636 -34.212 1.00 38.91 221 VAL A N 1
ATOM 1656 C CA . VAL A 1 221 ? 19.399 31.949 -34.355 1.00 38.91 221 VAL A CA 1
ATOM 1657 C C . VAL A 1 221 ? 19.768 32.831 -33.159 1.00 38.91 221 VAL A C 1
ATOM 1659 O O . VAL A 1 221 ? 19.617 32.441 -32.003 1.00 38.91 221 VAL A O 1
ATOM 1662 N N . THR A 1 222 ? 20.285 34.030 -33.431 1.00 41.69 222 THR A N 1
ATOM 1663 C CA . THR A 1 222 ? 20.595 35.055 -32.424 1.00 41.69 222 THR A CA 1
ATOM 1664 C C . THR A 1 222 ? 19.304 35.620 -31.811 1.00 41.69 222 THR A C 1
ATOM 1666 O O . THR A 1 222 ? 18.394 35.990 -32.554 1.00 41.69 222 THR A O 1
ATOM 1669 N N . PRO A 1 223 ? 19.173 35.724 -30.474 1.00 43.97 223 PRO A N 1
ATOM 1670 C CA . PRO A 1 223 ? 17.888 36.067 -29.881 1.00 43.97 223 PRO A CA 1
ATOM 1671 C C . PRO A 1 223 ? 17.669 37.586 -29.826 1.00 43.97 223 PRO A C 1
ATOM 1673 O O . PRO A 1 223 ? 18.444 38.323 -29.216 1.00 43.97 223 PRO A O 1
ATOM 1676 N N . ASN A 1 224 ? 16.570 38.049 -30.427 1.00 45.88 224 ASN A N 1
ATOM 1677 C CA . ASN A 1 224 ? 15.963 39.348 -30.144 1.00 45.88 224 ASN A CA 1
ATOM 1678 C C . ASN A 1 224 ? 14.766 39.112 -29.212 1.00 45.88 224 ASN A C 1
ATOM 1680 O O . ASN A 1 224 ? 13.743 38.567 -29.626 1.00 45.88 224 ASN A O 1
ATOM 1684 N N . TYR A 1 225 ? 14.907 39.459 -27.934 1.00 52.41 225 TYR A N 1
ATOM 1685 C CA . TYR A 1 225 ? 13.890 39.169 -26.926 1.00 52.41 225 TYR A CA 1
ATOM 1686 C C . TYR A 1 225 ? 12.789 40.237 -26.937 1.00 52.41 225 TYR A C 1
ATOM 1688 O O . TYR A 1 225 ? 12.888 41.246 -26.244 1.00 52.41 225 TYR A O 1
ATOM 1696 N N . GLN A 1 226 ? 11.725 40.007 -27.711 1.00 53.31 226 GLN A N 1
ATOM 1697 C CA . GLN A 1 226 ? 10.488 40.805 -27.646 1.00 53.31 226 GLN A CA 1
ATOM 1698 C C . GLN A 1 226 ? 9.334 40.106 -26.917 1.00 53.31 226 GLN A C 1
ATOM 1700 O O . GLN A 1 226 ? 8.356 40.760 -26.564 1.00 53.31 226 GLN A O 1
ATOM 1705 N N . GLN A 1 227 ? 9.452 38.812 -26.615 1.00 48.91 227 GLN A N 1
ATOM 1706 C CA . GLN A 1 227 ? 8.487 38.099 -25.782 1.00 48.91 227 GLN A CA 1
ATOM 1707 C C . GLN A 1 227 ? 9.202 37.160 -24.817 1.00 48.91 227 GLN A C 1
ATOM 1709 O O . GLN A 1 227 ? 9.964 36.283 -25.219 1.00 48.91 227 GLN A O 1
ATOM 1714 N N . ILE A 1 228 ? 8.938 37.362 -23.527 1.00 60.34 228 ILE A N 1
ATOM 1715 C CA . ILE A 1 228 ? 9.313 36.436 -22.463 1.00 60.34 228 ILE A CA 1
ATOM 1716 C C . ILE A 1 228 ? 8.164 35.438 -22.342 1.00 60.34 228 ILE A C 1
ATOM 1718 O O . ILE A 1 228 ? 7.063 35.805 -21.932 1.00 60.34 228 ILE A O 1
ATOM 1722 N N . LEU A 1 229 ? 8.417 34.188 -22.722 1.00 50.84 229 LEU A N 1
ATOM 1723 C CA . LEU A 1 229 ? 7.475 33.091 -22.549 1.00 50.84 229 LEU A CA 1
ATOM 1724 C C . LEU A 1 229 ? 7.797 32.376 -21.231 1.00 50.84 229 LEU A C 1
ATOM 1726 O O 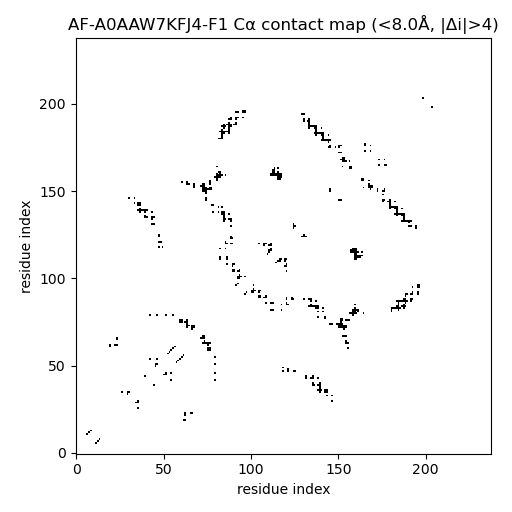. LEU A 1 229 ? 8.875 31.805 -21.077 1.00 50.84 229 LEU A O 1
ATOM 1730 N N . PHE A 1 230 ? 6.871 32.416 -20.275 1.00 45.62 230 PHE A N 1
ATOM 1731 C CA . PHE A 1 230 ? 6.951 31.590 -19.072 1.00 45.62 230 PHE A CA 1
ATOM 1732 C C . PHE A 1 230 ? 6.457 30.188 -19.417 1.00 45.62 230 PHE A C 1
ATOM 1734 O O . PHE A 1 230 ? 5.257 29.968 -19.577 1.00 45.62 230 PHE A O 1
ATOM 1741 N N . VAL A 1 231 ? 7.383 29.241 -19.532 1.00 50.53 231 VAL A N 1
ATOM 1742 C CA . VAL A 1 231 ? 7.040 27.822 -19.599 1.00 50.53 231 VAL A CA 1
ATOM 1743 C C . VAL A 1 231 ? 7.091 27.302 -18.172 1.00 50.53 231 VAL A C 1
ATOM 1745 O O . VAL A 1 231 ? 8.160 27.060 -17.615 1.00 50.53 231 VAL A O 1
ATOM 1748 N N . CYS A 1 232 ? 5.923 27.212 -17.543 1.00 50.47 232 CYS A N 1
ATOM 1749 C CA . CYS A 1 232 ? 5.778 26.369 -16.372 1.00 50.47 232 CYS A CA 1
ATOM 1750 C C . CYS A 1 232 ? 5.936 24.936 -16.885 1.00 50.47 232 CYS A C 1
ATOM 1752 O O . CYS A 1 232 ? 5.155 24.506 -17.735 1.00 50.47 232 CYS A O 1
ATOM 1754 N N . ASP A 1 233 ? 6.981 24.242 -16.437 1.00 50.94 233 ASP A N 1
ATOM 1755 C CA . ASP A 1 233 ? 7.048 22.789 -16.528 1.00 50.94 233 ASP A CA 1
ATOM 1756 C C . ASP A 1 233 ? 5.772 22.281 -15.855 1.00 50.94 233 ASP A C 1
ATOM 1758 O O . ASP A 1 233 ? 5.624 22.380 -14.637 1.00 50.94 233 ASP A O 1
ATOM 1762 N N . ALA A 1 234 ? 4.780 21.896 -16.661 1.00 49.72 234 ALA A N 1
ATOM 1763 C CA . ALA A 1 234 ? 3.474 21.457 -16.196 1.00 49.72 234 ALA A CA 1
ATOM 1764 C C . ALA A 1 234 ? 3.599 20.036 -15.634 1.00 49.72 234 ALA A C 1
ATOM 1766 O O . ALA A 1 234 ? 2.997 19.081 -16.118 1.00 49.72 234 ALA A O 1
ATOM 1767 N N . GLY A 1 235 ? 4.421 19.916 -14.598 1.00 43.84 235 GLY A N 1
ATOM 1768 C CA . GLY A 1 235 ? 4.372 18.882 -13.599 1.00 43.84 235 GLY A CA 1
ATOM 1769 C C . GLY A 1 235 ? 3.502 19.356 -12.439 1.00 43.84 235 GLY A C 1
ATOM 1770 O O . GLY A 1 235 ? 3.763 20.387 -11.827 1.00 43.84 235 GLY A O 1
ATOM 1771 N N . MET A 1 236 ? 2.534 18.502 -12.108 1.00 49.34 236 MET A N 1
ATOM 1772 C CA . MET A 1 236 ? 1.820 18.418 -10.828 1.00 49.34 236 MET A CA 1
ATOM 1773 C C . MET A 1 236 ? 0.589 19.318 -10.674 1.00 49.34 236 MET A C 1
ATOM 1775 O O . MET A 1 236 ? 0.563 20.286 -9.921 1.00 49.34 236 MET A O 1
ATOM 1779 N N . GLY A 1 237 ? -0.481 18.909 -11.360 1.00 42.59 237 GLY A N 1
ATOM 1780 C CA . GLY A 1 237 ? -1.849 19.213 -10.959 1.00 42.59 237 GLY A CA 1
ATOM 1781 C C . GLY A 1 237 ? -2.396 18.135 -10.021 1.00 42.59 237 GLY A C 1
ATOM 1782 O O . GLY A 1 237 ? -2.859 17.101 -10.497 1.00 42.59 237 GLY A O 1
ATOM 1783 N N . SER A 1 238 ? -2.294 18.388 -8.716 1.00 36.12 238 SER A N 1
ATOM 1784 C CA . SER A 1 238 ? -3.314 18.239 -7.657 1.00 36.12 238 SER A CA 1
ATOM 1785 C C . SER A 1 238 ? -2.638 18.261 -6.295 1.00 36.12 238 SER A C 1
ATOM 1787 O O . SER A 1 238 ? -1.618 17.563 -6.135 1.00 36.12 238 SER A O 1
#

Mean predicted aligned error: 10.17 Å

Foldseek 3Di:
DVVVVCCCVVPVVVVVVVVLVVLLVVVVVCLVVVNVLVVLLPLLVCVLVVCLCCCVVVHLQSSQQVVCVPVVFGASLCLQQQQQQLLLLLVLCLVQNDPVCNVQSVVLNCCLQAVLPSNSSSVSCVLPVQLSVLSSQLSSQLSSLCSVLVFGFSHHFRRRHNVRRLVRGDPVCSVSNVVSSNRSNVSSNVSSNVVSNVCVVPPDPPPPVVPVPPPDDPDDDDDDPPDDDDDDPPPDDD

Sequence (238 aa):
GGLLCCFGILVVAPTVESASFWLYQFSSWLIEANLLPLVHVFLEPLKVLFFNNAINHGLLTPLGLEGASQTGQSILFLLETNPGPGVGVLVAFLLFGPVGQRKTAGGATMIQLIGGIHEIYFPFVLMDPRLFLAVIAGGMSGTLVFQIFNVGLSAPASPGSLVAILANAPTEARLAVFSGIFVSFLCSFAIASLLLKRQRGTEPVSMIKMKEKEEDQVETVTPNYQQILFVCDAGMGS

Organism: Enterococcus faecalis (NCBI:txid1351)

Radius of gyration: 21.95 Å; Cα contacts (8 Å, |Δi|>4): 333; chains: 1; bounding box: 55×54×56 Å

Secondary structure (DSSP, 8-state):
-HHHHHHIIIIIHHHHHHHHHHHHHHHHHHHHTT-GGGGHHHHHHHIIIIIHHHHIIIIIHHHHHHHHHHHS-BTHHHHHH--HHHHHHHHHHHHHS-HHHHHHHHHHHHIIIII--GGGGHHHHHHSGGGHHHHHHHHHHHHHHHHHTT--BSS---TT-HHHHHHHS-TTTHHHHHHHHHHHHHHHHHHHHHHHHHHTTS--TTTHHHHTTSS----------S------------

Solvent-accessible surface area (backbone atoms only — not comparable to full-atom values): 12602 Å² total; per-residue (Å²): 110,68,69,60,50,51,46,39,61,73,50,49,47,56,51,52,51,54,51,49,51,53,50,40,52,52,49,50,48,28,55,77,68,68,43,54,28,64,51,21,74,54,49,43,58,39,35,58,70,68,41,38,62,57,46,42,70,69,46,32,46,60,49,20,50,59,43,15,74,77,67,61,33,13,47,51,40,46,72,74,25,50,35,14,18,50,44,9,40,25,53,19,29,44,75,49,41,59,78,87,48,18,64,58,22,50,53,37,40,52,40,13,39,62,69,24,44,52,68,65,42,29,65,65,36,68,75,41,68,72,37,50,58,14,31,22,49,2,39,22,49,14,45,46,42,24,55,77,67,70,42,40,24,57,56,85,48,52,33,12,9,55,57,47,42,53,70,48,22,47,83,88,41,30,65,52,54,49,48,12,33,50,47,2,18,51,46,2,22,54,46,26,34,55,58,42,53,63,41,80,82,47,85,74,85,82,62,57,80,73,57,77,78,76,79,86,78,91,73,96,73,84,87,78,87,85,72,89,80,84,77,72,78,89,73,82,95,128

Nearest PDB structures (foldseek):
  4u9l-assembly1_A  TM=2.024E-01  e=5.866E-01  Thermus thermophilus HB8